Protein AF-A0A0F9RKU0-F1 (afdb_monomer)

Mean predicted aligned error: 3.3 Å

Radius of gyration: 18.25 Å; Cα contacts (8 Å, |Δi|>4): 548; chains: 1; bounding box: 45×36×49 Å

Foldseek 3Di:
DALLVCLLVQHQDPLLVQQCVVQVHDSSVVSVCSPLLQKDWFDWPQARIYIFHPVGDDAAEAEDEAAQVGHDLVVLLVVLVVCVVVHHQEYEYLYQHDPSLVSLLSSVVSHRHAYEYALLSVQCNVQVDLQRRDLVSSLVSLLSSVVSIGREYEAAQQAWLVLLVVCPPVDPVRFPDPRLVSQNSSCVSVVHIRSCNVCVVVSLVSCVVNLHEYEYDQRPEDAEQPDDCDPSLLSSLLSLLVSCVVSSVSSHRYEYCSYEHYHDPVCVVVRVVSNCVRNVNRRHDYD

Solvent-accessible surface area (backbone atoms only — not comparable to full-atom values): 15220 Å² total; per-residue (Å²): 135,26,74,38,44,35,22,66,74,71,46,86,48,73,58,51,50,53,31,18,62,77,63,76,43,62,47,69,61,50,36,55,33,29,49,64,44,26,27,36,69,39,41,41,89,97,35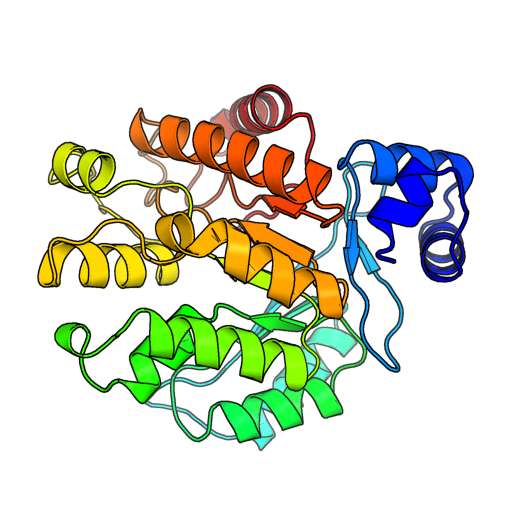,65,52,44,64,46,25,85,92,48,71,90,79,46,72,42,82,50,62,29,33,81,88,51,53,59,56,69,58,46,43,50,49,45,48,49,42,54,73,76,62,38,53,31,35,34,52,61,35,39,29,68,64,50,66,63,42,49,50,48,40,59,74,64,44,65,52,46,37,31,36,44,50,65,44,49,37,52,55,75,41,78,40,65,90,64,57,46,64,66,54,45,51,53,43,44,54,50,46,55,72,73,55,48,12,28,44,41,44,62,40,37,56,46,52,67,56,54,64,71,47,62,90,73,49,96,66,56,59,65,30,69,65,28,39,52,52,51,47,42,21,61,77,68,73,39,64,35,61,54,49,77,43,37,68,61,52,50,54,62,32,48,78,72,46,30,29,42,29,38,44,41,31,55,36,34,61,36,62,84,50,67,91,43,74,62,31,50,48,25,33,50,41,42,31,52,54,45,50,53,38,43,75,74,33,34,41,48,38,34,24,64,54,47,53,31,68,44,78,88,49,47,68,59,52,53,49,50,49,38,68,62,40,61,48,37,23,75,49,73,93

Sequence (287 aa):
MTIYEEALKGNITNEMIKVANEENRDVNKLLKDISKGHTVIMKRFNSKPLGIGSSLRTKINVNLGTSSSIFNIDNEIKKTRIAQKYGADTISDLSMGGDIDAIRKQIIKNSTIPIITVPIYQAVDEANSLVNISEDLILNIIEKQIRDGISSIVIHAAFTLENLKKMKNKRIMGIISKGGSFTASIMSENSIENPFLKNFDYILEMVKERDIVLNFGNAMRSGCIHDKIDEFQLAEILLNSKLAQKANEEGIQVILESLGGHVNANDLIDWIKIHKTLTNNRPLFVS

Nearest PDB structures (foldseek):
  4s26-assembly1_A  TM=9.561E-01  e=1.189E-24  Arabidopsis thaliana
  4n7q-assembly1_A  TM=9.431E-01  e=1.262E-23  Arabidopsis thaliana
  4s2a-assembly1_A  TM=9.308E-01  e=1.131E-22  Caulobacter vibrioides CB15
  3epm-assembly1_B  TM=9.348E-01  e=2.351E-22  Caulobacter vibrioides
  3epm-assembly1_A  TM=9.353E-01  e=2.783E-22  Caulobacter vibrioides

Organism: NCBI:txid412755

InterPro domains:
  IPR002817 Phosphomethylpyrimidine synthase ThiC/5-hydroxybenzimidazole synthase BzaA/B [PF01964] (2-286)
  IPR002817 Phosphomethylpyrimidine synthase ThiC/5-hydroxybenzimidazole synthase BzaA/B [PTHR30557] (2-286)
  IPR038521 ThiC/Bza, core domain [G3DSA:3.20.20.540] (40-287)

pLDDT: mean 95.04, std 4.79, range [73.75, 98.75]

Structure (mmCIF, N/CA/C/O backbone):
data_AF-A0A0F9RKU0-F1
#
_entry.id   AF-A0A0F9RKU0-F1
#
loop_
_atom_site.group_PDB
_atom_site.id
_atom_site.type_symbol
_atom_site.label_atom_id
_atom_site.label_alt_id
_atom_site.label_comp_id
_atom_site.label_asym_id
_atom_site.label_entity_id
_atom_site.label_seq_id
_atom_site.pdbx_PDB_ins_code
_atom_site.Cartn_x
_atom_site.Cartn_y
_atom_site.Cartn_z
_atom_site.occupancy
_atom_site.B_iso_or_equiv
_atom_site.auth_seq_id
_atom_site.auth_comp_id
_atom_site.auth_asym_id
_atom_site.auth_atom_id
_atom_site.pdbx_PDB_model_num
ATOM 1 N N . MET A 1 1 ? -10.676 16.220 7.555 1.00 85.50 1 MET A N 1
ATOM 2 C CA . MET A 1 1 ? -9.629 15.661 8.427 1.00 85.50 1 MET A CA 1
ATOM 3 C C . MET A 1 1 ? -9.651 14.161 8.301 1.00 85.50 1 MET A C 1
ATOM 5 O O . MET A 1 1 ? -10.733 13.587 8.181 1.00 85.50 1 MET A O 1
ATOM 9 N N . THR A 1 2 ? -8.472 13.561 8.239 1.00 97.44 2 THR A N 1
ATOM 10 C CA . THR A 1 2 ? -8.297 12.107 8.145 1.00 97.44 2 THR A CA 1
ATOM 11 C C . THR A 1 2 ? -8.452 11.452 9.519 1.00 97.44 2 THR A C 1
ATOM 13 O O . THR A 1 2 ? -8.349 12.115 10.553 1.00 97.44 2 THR A O 1
ATOM 16 N N . ILE A 1 3 ? -8.656 10.132 9.557 1.00 98.12 3 ILE A N 1
ATOM 17 C CA . ILE A 1 3 ? -8.670 9.371 10.820 1.00 98.12 3 ILE A CA 1
ATOM 18 C C . ILE A 1 3 ? -7.347 9.533 11.586 1.00 98.12 3 ILE A C 1
ATOM 20 O O . ILE A 1 3 ? -7.350 9.586 12.816 1.00 98.12 3 ILE A O 1
ATOM 24 N N . TYR A 1 4 ? -6.223 9.631 10.874 1.00 98.38 4 TYR A N 1
ATOM 25 C CA . TYR A 1 4 ? -4.911 9.811 11.490 1.00 98.38 4 TYR A CA 1
ATOM 26 C C . TYR A 1 4 ? -4.763 11.192 12.144 1.00 98.38 4 TYR A C 1
ATOM 28 O O . TYR A 1 4 ? -4.304 11.280 13.280 1.00 98.38 4 TYR A O 1
ATOM 36 N N . GLU A 1 5 ? -5.206 12.265 11.477 1.00 98.44 5 GLU A N 1
ATOM 37 C CA . GLU A 1 5 ? -5.200 13.622 12.046 1.00 98.44 5 GLU A CA 1
ATOM 38 C C . GLU A 1 5 ? -6.062 13.713 13.311 1.00 98.44 5 GLU A C 1
ATOM 40 O O . GLU A 1 5 ? -5.655 14.332 14.295 1.00 98.44 5 GLU A O 1
ATOM 45 N N . GLU A 1 6 ? -7.230 13.065 13.316 1.00 98.62 6 GLU A N 1
ATOM 46 C CA . GLU A 1 6 ? -8.079 12.975 14.510 1.00 98.62 6 GLU A CA 1
ATOM 47 C C . GLU A 1 6 ? -7.374 12.210 15.643 1.00 98.62 6 GLU A C 1
ATOM 49 O O . GLU A 1 6 ? -7.372 12.663 16.790 1.00 98.62 6 GLU A O 1
ATOM 54 N N . ALA A 1 7 ? -6.685 11.107 15.328 1.00 98.38 7 ALA A N 1
ATOM 55 C CA . ALA A 1 7 ? -5.919 10.343 16.313 1.00 98.38 7 ALA A CA 1
ATOM 56 C C . ALA A 1 7 ? -4.778 11.164 16.937 1.00 98.38 7 ALA A C 1
ATOM 58 O O . ALA A 1 7 ? -4.580 11.108 18.153 1.00 98.38 7 ALA A O 1
ATOM 59 N N . LEU A 1 8 ? -4.050 11.952 16.135 1.00 98.00 8 LEU A N 1
ATOM 60 C CA . LEU A 1 8 ? -2.998 12.854 16.624 1.00 98.00 8 LEU A CA 1
ATOM 61 C C . LEU A 1 8 ? -3.541 13.901 17.605 1.00 98.00 8 LEU A C 1
ATOM 63 O O . LEU A 1 8 ? -2.857 14.272 18.557 1.00 98.00 8 LEU A O 1
ATOM 67 N N . LYS A 1 9 ? -4.780 14.352 17.397 1.00 98.25 9 LYS A N 1
ATOM 68 C CA . LYS A 1 9 ? -5.466 15.311 18.274 1.00 98.25 9 LYS A CA 1
ATOM 69 C C . LYS A 1 9 ? -6.072 14.681 19.526 1.00 98.25 9 LYS A C 1
ATOM 71 O O . LYS A 1 9 ? -6.551 15.408 20.390 1.00 98.25 9 LYS A O 1
ATOM 76 N N . GLY A 1 10 ? -6.066 13.353 19.634 1.00 98.12 10 GLY A N 1
ATOM 77 C CA . GLY A 1 10 ? -6.734 12.643 20.725 1.00 98.12 10 GLY A CA 1
ATOM 78 C C . GLY A 1 10 ? -8.249 12.507 20.545 1.00 98.12 10 GLY A C 1
ATOM 79 O O . GLY A 1 10 ? -8.939 12.150 21.498 1.00 98.12 10 GLY A O 1
ATOM 80 N N . ASN A 1 11 ? -8.767 12.754 19.340 1.00 98.50 11 ASN A N 1
ATOM 81 C CA . ASN A 1 11 ? -10.188 12.656 19.039 1.00 98.50 11 ASN A CA 1
ATOM 82 C C . ASN A 1 11 ? -10.560 11.228 18.624 1.00 98.50 11 ASN A C 1
ATOM 84 O O . ASN A 1 11 ? -9.947 10.629 17.739 1.00 98.50 11 ASN A O 1
ATOM 88 N N . ILE A 1 12 ? -11.609 10.687 19.242 1.00 98.56 12 ILE A N 1
ATOM 89 C CA . ILE A 1 12 ? -12.152 9.370 18.899 1.00 98.56 12 ILE A CA 1
ATOM 90 C C . ILE A 1 12 ? -13.166 9.530 17.766 1.00 98.56 12 ILE A C 1
ATOM 92 O O . ILE A 1 12 ? -14.190 10.191 17.930 1.00 98.56 12 ILE A O 1
ATOM 96 N N . THR A 1 13 ? -12.909 8.883 16.628 1.00 98.31 13 THR A N 1
ATOM 97 C CA . THR A 1 13 ? -13.840 8.870 15.492 1.00 98.31 13 THR A CA 1
ATOM 98 C C . THR A 1 13 ? -14.825 7.702 15.568 1.00 98.31 13 THR A C 1
ATOM 100 O O . THR A 1 13 ? -14.590 6.689 16.235 1.00 98.31 13 THR A O 1
ATOM 103 N N . ASN A 1 14 ? -15.932 7.800 14.827 1.00 97.38 14 ASN A N 1
ATOM 104 C CA . ASN A 1 14 ? -16.898 6.704 14.703 1.00 97.38 14 ASN A CA 1
ATOM 105 C C . ASN A 1 14 ? -16.265 5.442 14.098 1.00 97.38 14 ASN A C 1
ATOM 107 O O . ASN A 1 14 ? -16.646 4.324 14.449 1.00 97.38 14 ASN A O 1
ATOM 111 N N . GLU A 1 15 ? -15.305 5.601 13.188 1.00 98.06 15 GLU A N 1
ATOM 112 C CA . GLU A 1 15 ? -14.557 4.498 12.599 1.00 98.06 15 GLU A CA 1
ATOM 113 C C . GLU A 1 15 ? -13.704 3.772 13.643 1.00 98.06 15 GLU A C 1
ATOM 115 O O . GLU A 1 15 ? -13.738 2.543 13.687 1.00 98.06 15 GLU A O 1
ATOM 120 N N . MET A 1 16 ? -13.027 4.508 14.534 1.00 98.50 16 MET A N 1
ATOM 121 C CA . MET A 1 16 ? -12.285 3.913 15.651 1.00 98.50 16 MET A CA 1
ATOM 122 C C . MET A 1 16 ? -13.206 3.128 16.585 1.00 98.50 16 MET A C 1
ATOM 124 O O . MET A 1 16 ? -12.868 2.012 16.958 1.00 98.50 16 MET A O 1
ATOM 128 N N . ILE A 1 17 ? -14.385 3.663 16.923 1.00 98.44 17 ILE A N 1
ATOM 129 C CA . ILE A 1 17 ? -15.364 2.967 17.777 1.00 98.44 17 ILE A CA 1
ATOM 130 C C . ILE A 1 17 ? -15.825 1.659 17.124 1.00 98.44 17 ILE A C 1
ATOM 132 O O . ILE A 1 17 ? -15.863 0.618 17.778 1.00 98.44 17 ILE A O 1
ATOM 136 N N . LYS A 1 18 ? -16.158 1.691 15.827 1.00 98.06 18 LYS A N 1
ATOM 137 C CA . LYS A 1 18 ? -16.598 0.497 15.088 1.00 98.06 18 LYS A CA 1
ATOM 138 C C . LYS A 1 18 ? -15.517 -0.583 15.062 1.00 98.06 18 LYS A C 1
ATOM 140 O O . LYS A 1 18 ? -15.821 -1.728 15.380 1.00 98.06 18 LYS A O 1
ATOM 145 N N . VAL A 1 19 ? -14.276 -0.211 14.741 1.00 98.44 19 VAL A N 1
ATOM 146 C CA . VAL A 1 19 ? -13.135 -1.141 14.720 1.00 98.44 19 VAL A CA 1
ATOM 147 C C . VAL A 1 19 ? -12.834 -1.675 16.121 1.00 98.44 19 VAL A C 1
ATOM 149 O O . VAL A 1 19 ? -12.645 -2.874 16.286 1.00 98.44 19 VAL A O 1
ATOM 152 N N . ALA A 1 20 ? -12.835 -0.814 17.140 1.00 98.38 20 ALA A N 1
ATOM 153 C CA . ALA A 1 20 ? -12.617 -1.203 18.530 1.00 98.38 20 ALA A CA 1
ATOM 154 C C . ALA A 1 20 ? -13.649 -2.238 19.005 1.00 98.38 20 ALA A C 1
ATOM 156 O O . ALA A 1 20 ? -13.278 -3.248 19.600 1.00 98.38 20 ALA A O 1
ATOM 157 N N . ASN A 1 21 ? -14.928 -2.029 18.684 1.00 98.12 21 ASN A N 1
ATOM 158 C CA . ASN A 1 21 ? -15.996 -2.966 19.025 1.00 98.12 21 ASN A CA 1
ATOM 159 C C . ASN A 1 21 ? -15.861 -4.301 18.277 1.00 98.12 21 ASN A C 1
ATOM 161 O O . ASN A 1 21 ? -16.031 -5.353 18.886 1.00 98.12 21 ASN A O 1
ATOM 165 N N . GLU A 1 22 ? -15.550 -4.272 16.976 1.00 97.00 22 GLU A N 1
ATOM 166 C CA . GLU A 1 22 ? -15.374 -5.490 16.169 1.00 97.00 22 GLU A CA 1
ATOM 167 C C . GLU A 1 22 ? -14.179 -6.333 16.637 1.00 97.00 22 GLU A C 1
ATOM 169 O O . GLU A 1 22 ? -14.258 -7.558 16.688 1.00 97.00 22 GLU A O 1
ATOM 174 N N . GLU A 1 23 ? -13.087 -5.677 17.026 1.00 97.94 23 GLU A N 1
ATOM 175 C CA . GLU A 1 23 ? -11.841 -6.318 17.459 1.00 97.94 23 GLU A CA 1
ATOM 176 C C . GLU A 1 23 ? -11.786 -6.567 18.977 1.00 97.94 23 GLU A C 1
ATOM 178 O O . GLU A 1 23 ? -10.759 -7.011 19.491 1.00 97.94 23 GLU A O 1
ATOM 183 N N . ASN A 1 24 ? -12.869 -6.265 19.709 1.00 97.19 24 ASN A N 1
ATOM 184 C CA . ASN A 1 24 ? -12.941 -6.324 21.174 1.00 97.19 24 ASN A CA 1
ATOM 185 C C . ASN A 1 24 ? -11.736 -5.635 21.856 1.00 97.19 24 ASN A C 1
ATOM 187 O O . ASN A 1 24 ? -11.049 -6.195 22.718 1.00 97.19 24 ASN A O 1
ATOM 191 N N . ARG A 1 25 ? -11.443 -4.407 21.418 1.00 96.94 25 ARG A N 1
ATOM 192 C CA . ARG A 1 25 ? -10.275 -3.617 21.813 1.00 96.94 25 ARG A CA 1
ATOM 193 C C . ARG A 1 25 ? -10.703 -2.312 22.474 1.00 96.94 25 ARG A C 1
ATOM 195 O O . ARG A 1 25 ? -11.664 -1.677 22.068 1.00 96.94 25 ARG A O 1
ATOM 202 N N . ASP A 1 26 ? -9.939 -1.868 23.468 1.00 98.25 26 ASP A N 1
ATOM 203 C CA . ASP A 1 26 ? -10.111 -0.532 24.043 1.00 98.25 26 ASP A CA 1
ATOM 204 C C . ASP A 1 26 ? -9.842 0.555 22.984 1.00 98.25 26 ASP A C 1
ATOM 206 O O . ASP A 1 26 ? -8.767 0.593 22.375 1.00 98.25 26 ASP A O 1
ATOM 210 N N . VAL A 1 27 ? -10.812 1.450 22.782 1.00 98.56 27 VAL A N 1
ATOM 211 C CA . VAL A 1 27 ? -10.748 2.493 21.747 1.00 98.56 27 VAL A CA 1
ATOM 212 C C . VAL A 1 27 ? -9.622 3.506 21.987 1.00 98.56 27 VAL A C 1
ATOM 214 O O . VAL A 1 27 ? -9.028 3.986 21.027 1.00 98.56 27 VAL A O 1
ATOM 217 N N . ASN A 1 28 ? -9.245 3.781 23.240 1.00 98.44 28 ASN A N 1
ATOM 218 C CA . ASN A 1 28 ? -8.124 4.673 23.552 1.00 98.44 28 ASN A CA 1
ATOM 219 C C . ASN A 1 28 ? -6.778 4.014 23.231 1.00 98.44 28 ASN A C 1
ATOM 221 O O . ASN A 1 28 ? -5.840 4.688 22.805 1.00 98.44 28 ASN A O 1
ATOM 225 N N . LYS A 1 29 ? -6.660 2.692 23.426 1.00 98.38 29 LYS A N 1
ATOM 226 C CA . LYS A 1 29 ? -5.489 1.930 22.966 1.00 98.38 29 LYS A CA 1
ATOM 227 C C . LYS A 1 29 ? -5.408 1.937 21.442 1.00 98.38 29 LYS A C 1
ATOM 229 O O . LYS A 1 29 ? -4.330 2.186 20.918 1.00 98.38 29 LYS A O 1
ATOM 234 N N . LEU A 1 30 ? -6.532 1.726 20.752 1.00 98.56 30 LEU A N 1
ATOM 235 C CA . LEU A 1 30 ? -6.592 1.799 19.290 1.00 98.56 30 LEU A CA 1
ATOM 236 C C . LEU A 1 30 ? -6.194 3.191 18.776 1.00 98.56 30 LEU A C 1
ATOM 238 O O . LEU A 1 30 ? -5.350 3.289 17.893 1.00 98.56 30 LEU A O 1
ATOM 242 N N . LEU A 1 31 ? -6.724 4.261 19.374 1.00 98.62 31 LEU A N 1
ATOM 243 C CA . LEU A 1 31 ? -6.356 5.639 19.044 1.00 98.62 31 LEU A CA 1
ATOM 244 C C . LEU A 1 31 ? -4.845 5.870 19.174 1.00 98.62 31 LEU A C 1
ATOM 246 O O . LEU A 1 31 ? -4.235 6.451 18.280 1.00 98.62 31 LEU A O 1
ATOM 250 N N . LYS A 1 32 ? -4.228 5.383 20.259 1.00 98.44 32 LYS A N 1
ATOM 251 C CA . LYS A 1 32 ? -2.773 5.480 20.475 1.00 98.44 32 LYS A CA 1
ATOM 252 C C . LYS A 1 32 ? -1.964 4.679 19.457 1.00 98.44 32 LYS A C 1
ATOM 254 O O . LYS A 1 32 ? -0.858 5.088 19.118 1.00 98.44 32 LYS A O 1
ATOM 259 N N . ASP A 1 33 ? -2.469 3.532 19.013 1.00 98.44 33 ASP A N 1
ATOM 260 C CA . ASP A 1 33 ? -1.808 2.730 17.980 1.00 98.44 33 ASP A CA 1
ATOM 261 C C . ASP A 1 33 ? -1.896 3.435 16.614 1.00 98.44 33 ASP A C 1
ATOM 263 O O . ASP A 1 33 ? -0.909 3.470 15.877 1.00 98.44 33 ASP A O 1
ATOM 267 N N . ILE A 1 34 ? -3.036 4.067 16.307 1.00 98.62 34 ILE A N 1
ATOM 268 C CA . ILE A 1 34 ? -3.231 4.861 15.085 1.00 98.62 34 ILE A CA 1
ATOM 269 C C . ILE A 1 34 ? -2.347 6.108 15.092 1.00 98.62 34 ILE A C 1
ATOM 271 O O . ILE A 1 34 ? -1.646 6.340 14.115 1.00 98.62 34 ILE A O 1
ATOM 275 N N . SER A 1 35 ? -2.302 6.873 16.188 1.00 98.19 35 SER A N 1
ATOM 276 C CA . SER A 1 35 ? -1.503 8.109 16.265 1.00 98.19 35 SER A CA 1
ATOM 277 C C . SER A 1 35 ? 0.009 7.879 16.176 1.00 98.19 35 SER A C 1
ATOM 279 O O . SER A 1 35 ? 0.761 8.806 15.887 1.00 98.19 35 SER A O 1
ATOM 281 N N . LYS A 1 36 ? 0.463 6.640 16.401 1.00 98.06 36 LYS A N 1
ATOM 282 C CA . LYS A 1 36 ? 1.854 6.206 16.196 1.00 98.06 36 LYS A CA 1
ATOM 283 C C . LYS A 1 36 ? 2.118 5.630 14.802 1.00 98.06 36 LYS A C 1
ATOM 285 O O . LYS A 1 36 ? 3.252 5.262 14.507 1.00 98.06 36 LYS A O 1
ATOM 290 N N . GLY A 1 37 ? 1.086 5.479 13.971 1.00 97.88 37 GLY A N 1
ATOM 291 C CA . GLY A 1 37 ? 1.172 4.812 12.670 1.00 97.88 37 GLY A CA 1
ATOM 292 C C . GLY A 1 37 ? 1.323 3.288 12.755 1.00 97.88 37 GLY A C 1
ATOM 293 O O . GLY A 1 37 ? 1.690 2.655 11.771 1.00 97.88 37 GLY A O 1
ATOM 294 N N . HIS A 1 38 ? 1.053 2.675 13.912 1.00 98.44 38 HIS A N 1
ATOM 295 C CA . HIS A 1 38 ? 1.146 1.219 14.110 1.00 98.44 38 HIS A CA 1
ATOM 296 C C . HIS A 1 38 ? -0.138 0.479 13.707 1.00 98.44 38 HIS A C 1
ATOM 298 O O . HIS A 1 38 ? -0.179 -0.753 13.671 1.00 98.44 38 HIS A O 1
ATOM 304 N N . THR A 1 39 ? -1.222 1.216 13.479 1.00 98.62 39 THR A N 1
ATOM 305 C CA . THR A 1 39 ? -2.512 0.699 13.027 1.00 98.62 39 THR A CA 1
ATOM 306 C C . THR A 1 39 ? -3.130 1.696 12.065 1.00 98.62 39 THR A C 1
ATOM 308 O O . THR A 1 39 ? -3.036 2.902 12.273 1.00 98.62 39 THR A O 1
ATOM 311 N N . VAL A 1 40 ? -3.773 1.187 11.023 1.00 98.75 40 VAL A N 1
ATOM 312 C CA . VAL A 1 40 ? -4.567 1.985 10.091 1.00 98.75 40 VAL A CA 1
ATOM 313 C C . VAL A 1 40 ? -6.014 1.526 10.120 1.00 98.75 40 VAL A C 1
ATOM 315 O O . VAL A 1 40 ? -6.310 0.385 10.482 1.00 98.75 40 VAL A O 1
ATOM 318 N N . ILE A 1 41 ? -6.9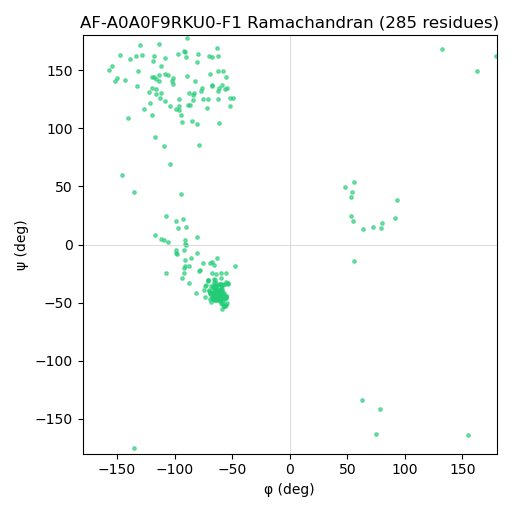15 2.403 9.703 1.00 98.56 41 ILE A N 1
ATOM 319 C CA . ILE A 1 41 ? -8.306 2.087 9.431 1.00 98.56 41 ILE A CA 1
ATOM 320 C C . ILE A 1 41 ? -8.588 2.405 7.966 1.00 98.56 41 ILE A C 1
ATOM 322 O O . ILE A 1 41 ? -8.634 3.569 7.568 1.00 98.56 41 ILE A O 1
ATOM 326 N N . MET A 1 42 ? -8.821 1.358 7.176 1.00 98.00 42 MET A N 1
ATOM 327 C CA . MET A 1 42 ? -9.378 1.505 5.837 1.00 98.00 42 MET A CA 1
ATOM 328 C C . MET A 1 42 ? -10.873 1.783 5.941 1.00 98.00 42 MET A C 1
ATOM 330 O O . MET A 1 42 ? -11.595 1.089 6.664 1.00 98.00 42 MET A O 1
ATOM 334 N N . LYS A 1 43 ? -11.359 2.761 5.178 1.00 93.88 43 LYS A N 1
ATOM 335 C CA . LYS A 1 43 ? -12.791 3.037 5.062 1.00 93.88 43 LYS A CA 1
ATOM 336 C C . LYS A 1 43 ? -13.217 3.218 3.615 1.00 93.88 43 LYS A C 1
ATOM 338 O O . LYS A 1 43 ? -12.410 3.430 2.715 1.00 93.88 43 LYS A O 1
ATOM 343 N N . ARG A 1 44 ? -14.525 3.109 3.410 1.00 90.12 44 ARG A N 1
ATOM 344 C CA . ARG A 1 44 ? -15.208 3.411 2.155 1.00 90.12 44 ARG A CA 1
ATOM 345 C C . ARG A 1 44 ? -16.648 3.788 2.460 1.00 90.12 44 ARG A C 1
ATOM 347 O O . ARG A 1 44 ? -17.211 3.345 3.463 1.00 90.12 44 ARG A O 1
ATOM 354 N N . PHE A 1 45 ? -17.248 4.586 1.586 1.00 82.88 45 PHE A N 1
ATOM 355 C CA . PHE A 1 45 ? -18.670 4.894 1.666 1.00 82.88 45 PHE A CA 1
ATOM 356 C C . PHE A 1 45 ? -19.510 3.605 1.688 1.00 82.88 45 PHE A C 1
ATOM 358 O O . PHE A 1 45 ? -19.253 2.682 0.917 1.00 82.88 45 PHE A O 1
ATOM 365 N N . ASN A 1 46 ? -20.495 3.535 2.590 1.00 76.69 46 ASN A N 1
ATOM 366 C CA . ASN A 1 46 ? -21.371 2.373 2.800 1.00 76.6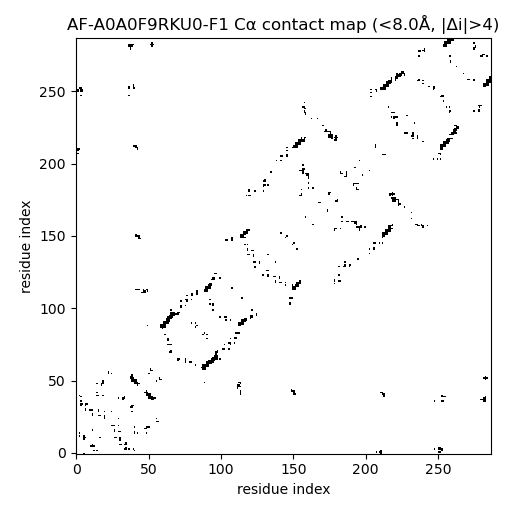9 46 ASN A CA 1
ATOM 367 C C . ASN A 1 46 ? -20.660 1.030 3.090 1.00 76.69 46 ASN A C 1
ATOM 369 O O . ASN A 1 46 ? -21.273 -0.028 2.960 1.00 76.69 46 ASN A O 1
ATOM 373 N N . SER A 1 47 ? -19.397 1.055 3.526 1.00 85.81 47 SER A N 1
ATOM 374 C CA . SER A 1 47 ? -18.647 -0.125 3.971 1.00 85.81 47 SER A CA 1
ATOM 375 C C . SER A 1 47 ? -18.376 -0.055 5.470 1.00 85.81 47 SER A C 1
ATOM 377 O O . SER A 1 47 ? -18.268 1.031 6.049 1.00 85.81 47 SER A O 1
ATOM 379 N N . LYS A 1 48 ? -18.215 -1.214 6.115 1.00 90.62 48 LYS A N 1
ATOM 380 C CA . LYS A 1 48 ? -17.653 -1.245 7.470 1.00 90.62 48 LYS A CA 1
ATOM 381 C C . LYS A 1 48 ? -16.175 -0.824 7.410 1.00 90.62 48 LYS A C 1
ATOM 383 O O . LYS A 1 48 ? -15.490 -1.235 6.469 1.00 90.62 48 LYS A O 1
ATOM 388 N N . PRO A 1 49 ? -15.696 0.014 8.348 1.00 96.69 49 PRO A N 1
ATOM 389 C CA . PRO A 1 49 ? -14.277 0.326 8.454 1.00 96.69 49 PRO A CA 1
ATOM 390 C C . PRO A 1 49 ? -13.507 -0.910 8.930 1.00 96.69 49 PRO A C 1
ATOM 392 O O . PRO A 1 49 ? -14.026 -1.681 9.733 1.00 96.69 49 PRO A O 1
ATOM 395 N N . LEU A 1 50 ? -12.273 -1.072 8.462 1.00 98.31 50 LEU A N 1
ATOM 396 C CA . LEU A 1 50 ? -11.417 -2.209 8.793 1.00 98.31 50 LEU A CA 1
ATOM 397 C C . LEU A 1 50 ? -10.120 -1.724 9.438 1.00 98.31 50 LEU A C 1
ATOM 399 O O . LEU A 1 50 ? -9.361 -0.986 8.813 1.00 98.31 50 LEU A O 1
ATOM 403 N N . GLY A 1 51 ? -9.846 -2.184 10.659 1.00 98.50 51 GLY A N 1
ATOM 404 C CA . GLY A 1 51 ? -8.572 -1.952 11.336 1.00 98.50 51 GLY A CA 1
ATOM 405 C C . GLY A 1 51 ? -7.495 -2.955 10.922 1.00 98.50 51 GLY A C 1
ATOM 406 O O . GLY A 1 51 ? -7.711 -4.169 10.984 1.00 98.50 51 GLY A O 1
ATOM 407 N N . ILE A 1 52 ? -6.310 -2.462 10.565 1.00 98.69 52 ILE A N 1
ATOM 408 C CA . ILE A 1 52 ? -5.141 -3.275 10.206 1.00 98.69 52 ILE A CA 1
ATOM 409 C C . ILE A 1 52 ? -3.954 -2.826 11.060 1.00 98.69 52 ILE A C 1
ATOM 411 O O . ILE A 1 52 ? -3.498 -1.690 10.956 1.00 98.69 52 ILE A O 1
ATOM 415 N N . GLY A 1 53 ? -3.449 -3.721 11.908 1.00 97.75 53 GLY A N 1
ATOM 416 C CA . GLY A 1 53 ? -2.343 -3.443 12.821 1.00 97.75 53 GLY A CA 1
ATOM 417 C C . GLY A 1 53 ? -2.000 -4.650 13.689 1.00 97.75 53 GLY A C 1
ATOM 418 O O . GLY A 1 53 ? -2.797 -5.575 13.824 1.00 97.75 53 GLY A O 1
ATOM 419 N N . SER A 1 54 ? -0.805 -4.648 14.283 1.00 93.94 54 SER A N 1
ATOM 420 C CA . SER A 1 54 ? -0.284 -5.802 15.041 1.00 93.94 54 SER A CA 1
ATOM 421 C C . SER A 1 54 ? -1.012 -6.087 16.363 1.00 93.94 54 SER A C 1
ATOM 423 O O . SER A 1 54 ? -0.852 -7.169 16.923 1.00 93.94 54 SER A O 1
ATOM 425 N N . SER A 1 55 ? -1.801 -5.132 16.866 1.00 94.38 55 SER A N 1
ATOM 426 C CA . SER A 1 55 ? -2.620 -5.273 18.076 1.00 94.38 55 SER A CA 1
ATOM 427 C C . SER A 1 55 ? -4.040 -5.793 17.809 1.00 94.38 55 SER A C 1
ATOM 429 O O . SER A 1 55 ? -4.806 -5.952 18.761 1.00 94.38 55 SER A O 1
ATOM 431 N N . LEU A 1 56 ? -4.378 -6.052 16.541 1.00 98.31 56 LEU A N 1
ATOM 432 C CA . LEU A 1 56 ? -5.671 -6.542 16.057 1.00 98.31 56 LEU A CA 1
ATOM 433 C C . LEU A 1 56 ? -5.518 -7.961 15.483 1.00 98.31 56 LEU A C 1
ATOM 435 O O . LEU A 1 56 ? -4.396 -8.448 15.317 1.00 98.31 56 LEU A O 1
ATOM 439 N N . ARG A 1 57 ? -6.623 -8.634 15.129 1.00 97.88 57 ARG A N 1
ATOM 440 C CA . ARG A 1 57 ? -6.527 -9.930 14.431 1.00 97.88 57 ARG A CA 1
ATOM 441 C C . ARG A 1 57 ? -5.829 -9.773 13.075 1.00 97.88 57 ARG A C 1
ATOM 443 O O . ARG A 1 57 ? -5.986 -8.747 12.407 1.00 97.88 57 ARG A O 1
ATOM 450 N N . THR A 1 58 ? -5.127 -10.811 12.628 1.00 98.00 58 THR A N 1
ATOM 451 C CA . THR A 1 58 ? -4.553 -10.864 11.276 1.00 98.00 58 THR A CA 1
ATOM 452 C C . THR A 1 58 ? -5.652 -10.739 10.224 1.00 98.00 58 THR A C 1
ATOM 454 O O . THR A 1 58 ? -6.718 -11.342 10.366 1.00 98.00 58 THR A O 1
ATOM 457 N N . LYS A 1 59 ? -5.387 -9.939 9.186 1.00 98.12 59 LYS A N 1
ATOM 458 C CA . LYS A 1 59 ? -6.307 -9.697 8.074 1.00 98.12 59 LYS A CA 1
ATOM 459 C C . LYS A 1 59 ? -5.846 -10.431 6.819 1.00 98.12 59 LYS A C 1
ATOM 461 O O . LYS A 1 59 ? -4.642 -10.565 6.603 1.00 98.12 59 LYS A O 1
ATOM 466 N N . ILE A 1 60 ? -6.793 -10.902 6.014 1.00 97.75 60 ILE A N 1
ATOM 467 C CA . ILE A 1 60 ? -6.535 -11.657 4.784 1.00 97.75 60 ILE A CA 1
ATOM 468 C C . ILE A 1 60 ? -7.050 -10.873 3.579 1.00 97.75 60 ILE A C 1
ATOM 470 O O . ILE A 1 60 ? -8.207 -10.460 3.535 1.00 97.75 60 ILE A O 1
ATOM 474 N N . ASN A 1 61 ? -6.197 -10.722 2.571 1.00 98.06 61 ASN A N 1
ATOM 475 C CA . ASN A 1 61 ? -6.552 -10.110 1.298 1.00 98.06 61 ASN A CA 1
ATOM 476 C C . ASN A 1 61 ? -6.787 -11.173 0.216 1.00 98.06 61 ASN A C 1
ATOM 478 O O . ASN A 1 61 ? -6.050 -12.157 0.145 1.00 98.06 61 ASN A O 1
ATOM 482 N N . VAL A 1 62 ? -7.755 -10.941 -0.672 1.00 98.19 62 VAL A N 1
ATOM 483 C CA . VAL A 1 62 ? -7.934 -11.736 -1.897 1.00 98.19 62 VAL A CA 1
ATOM 484 C C . VAL A 1 62 ? -7.630 -10.884 -3.122 1.00 98.19 62 VAL A C 1
ATOM 486 O O . VAL A 1 62 ? -8.236 -9.838 -3.332 1.00 98.19 62 VAL A O 1
ATOM 489 N N . ASN A 1 63 ? -6.728 -11.374 -3.970 1.00 97.44 63 ASN A N 1
ATOM 490 C CA . ASN A 1 63 ? -6.470 -10.785 -5.279 1.00 97.44 63 ASN A CA 1
ATOM 491 C C . ASN A 1 63 ? -7.483 -11.325 -6.297 1.00 97.44 63 ASN A C 1
ATOM 493 O O . ASN A 1 63 ? -7.639 -12.539 -6.444 1.00 97.44 63 ASN A O 1
ATOM 497 N N . LEU A 1 64 ? -8.137 -10.426 -7.026 1.00 96.19 64 LEU A N 1
ATOM 498 C CA . LEU A 1 64 ? -8.945 -10.738 -8.206 1.00 96.19 64 LEU A CA 1
ATOM 499 C C . LEU A 1 64 ? -8.629 -9.741 -9.323 1.00 96.19 64 LEU A C 1
ATOM 501 O O . LEU A 1 64 ? -7.721 -8.921 -9.190 1.00 96.19 64 LEU A O 1
ATOM 505 N N . GLY A 1 65 ? -9.352 -9.832 -10.431 1.00 93.75 65 GLY A N 1
ATOM 506 C CA . GLY A 1 65 ? -9.172 -8.966 -11.579 1.00 93.75 65 GLY A CA 1
ATOM 507 C C . GLY A 1 65 ? -9.099 -9.741 -12.884 1.00 93.75 65 GLY A C 1
ATOM 508 O O . GLY A 1 65 ? -8.984 -10.974 -12.927 1.00 93.75 65 GLY A O 1
ATOM 509 N N . THR A 1 66 ? -9.179 -8.973 -13.958 1.00 95.00 66 THR A N 1
ATOM 510 C CA . THR A 1 66 ? -9.131 -9.446 -15.337 1.00 95.00 66 THR A CA 1
ATOM 511 C C . THR A 1 66 ? -7.714 -9.459 -15.900 1.00 95.00 66 THR A C 1
ATOM 513 O O . THR A 1 66 ? -6.778 -8.875 -15.350 1.00 95.00 66 THR A O 1
ATOM 516 N N . SER A 1 67 ? -7.554 -10.138 -17.029 1.00 91.94 67 SER A N 1
ATOM 517 C CA . SER A 1 67 ? -6.339 -10.114 -17.838 1.00 91.94 67 SER A CA 1
ATOM 518 C C . SER A 1 67 ? -6.682 -9.847 -19.300 1.00 91.94 67 SER A C 1
ATOM 520 O O . SER A 1 67 ? -7.848 -9.917 -19.692 1.00 91.94 67 SER A O 1
ATOM 522 N N . SER A 1 68 ? -5.659 -9.632 -20.126 1.00 86.31 68 SER A N 1
ATOM 523 C CA . SER A 1 68 ? -5.798 -9.503 -21.581 1.00 86.31 68 SER A CA 1
ATOM 524 C C . SER A 1 68 ? -6.506 -10.693 -22.242 1.00 86.31 68 SER A C 1
ATOM 526 O O . SER A 1 68 ? -7.112 -10.533 -23.298 1.00 86.31 68 SER A O 1
ATOM 528 N N . SER A 1 69 ? -6.480 -11.876 -21.619 1.00 89.94 69 SER A N 1
ATOM 529 C CA . SER A 1 69 ? -7.138 -13.081 -22.139 1.00 89.94 69 SER A CA 1
ATOM 530 C C . SER A 1 69 ? -8.552 -13.304 -21.590 1.00 89.94 69 SER A C 1
ATOM 532 O O . SER A 1 69 ? -9.359 -13.954 -22.251 1.00 89.94 69 SER A O 1
ATOM 534 N N . ILE A 1 70 ? -8.855 -12.846 -20.369 1.00 90.62 70 ILE A N 1
ATOM 535 C CA . ILE A 1 70 ? -10.130 -13.117 -19.682 1.00 90.62 70 ILE A CA 1
ATOM 536 C C . ILE A 1 70 ? -10.590 -11.854 -18.947 1.00 90.62 70 ILE A C 1
ATOM 538 O O . ILE A 1 70 ? -10.034 -11.500 -17.907 1.00 90.62 70 ILE A O 1
ATOM 542 N N . PHE A 1 71 ? -11.651 -11.215 -19.450 1.00 92.00 71 PHE A N 1
ATOM 543 C CA . PHE A 1 71 ? -12.146 -9.927 -18.940 1.00 92.00 71 PHE A CA 1
ATOM 544 C C . PHE A 1 71 ? -13.675 -9.853 -18.766 1.00 92.00 71 PHE A C 1
ATOM 546 O O . PHE A 1 71 ? -14.334 -8.887 -19.138 1.00 92.00 71 PHE A O 1
ATOM 553 N N . ASN A 1 72 ? -14.272 -10.896 -18.182 1.00 95.56 72 ASN A N 1
ATOM 554 C CA . ASN A 1 72 ? -15.718 -10.962 -17.954 1.00 95.56 72 ASN A CA 1
ATOM 555 C C . ASN A 1 72 ? -16.126 -10.341 -16.599 1.00 95.56 72 ASN A C 1
ATOM 557 O O . ASN A 1 72 ? -15.737 -10.834 -15.541 1.00 95.56 72 ASN A O 1
ATOM 561 N N . ILE A 1 73 ? -16.967 -9.304 -16.644 1.00 96.44 73 ILE A N 1
ATOM 562 C CA . ILE A 1 73 ? -17.460 -8.573 -15.464 1.00 96.44 73 ILE A CA 1
ATOM 563 C C . ILE A 1 73 ? -18.250 -9.474 -14.500 1.00 96.44 73 ILE A C 1
ATOM 565 O O . ILE A 1 73 ? -18.054 -9.387 -13.288 1.00 96.44 73 ILE A O 1
ATOM 569 N N . ASP A 1 74 ? -19.118 -10.355 -15.004 1.00 97.25 74 ASP A N 1
ATOM 570 C CA . ASP A 1 74 ? -19.945 -11.224 -14.152 1.00 97.25 74 ASP A CA 1
ATOM 571 C C . ASP A 1 74 ? -19.091 -12.201 -13.333 1.00 97.25 74 ASP A C 1
ATOM 573 O O . ASP A 1 74 ? -19.386 -12.480 -12.166 1.00 97.25 74 ASP A O 1
ATOM 577 N N . ASN A 1 75 ? -17.990 -12.680 -13.917 1.00 97.06 75 ASN A N 1
ATOM 578 C CA . ASN A 1 75 ? -17.004 -13.498 -13.225 1.00 97.06 75 ASN A CA 1
ATOM 579 C C . ASN A 1 75 ? -16.317 -12.714 -12.104 1.00 97.06 75 ASN A C 1
ATOM 581 O O . ASN A 1 75 ? -16.183 -13.257 -11.006 1.00 97.06 75 ASN A O 1
ATOM 585 N N . GLU A 1 76 ? -15.932 -11.455 -12.329 1.00 97.88 76 GLU A N 1
ATOM 586 C CA . GLU A 1 76 ? -15.339 -10.624 -11.273 1.00 97.88 76 GLU A CA 1
ATOM 587 C C . GLU A 1 76 ? -16.339 -10.338 -10.149 1.00 97.88 76 GLU A C 1
ATOM 589 O O . GLU A 1 76 ? -16.006 -10.533 -8.982 1.00 97.88 76 GLU A O 1
ATOM 594 N N . ILE A 1 77 ? -17.601 -10.030 -10.473 1.00 98.00 77 ILE A N 1
ATOM 595 C CA . ILE A 1 77 ? -18.671 -9.886 -9.470 1.00 98.00 77 ILE A CA 1
ATOM 596 C C . ILE A 1 77 ? -18.828 -11.177 -8.653 1.00 98.00 77 ILE A C 1
ATOM 598 O O . ILE A 1 77 ? -18.955 -11.142 -7.424 1.00 98.00 77 ILE A O 1
ATOM 602 N N . LYS A 1 78 ? -18.812 -12.341 -9.314 1.00 98.12 78 LYS A N 1
ATOM 603 C CA . LYS A 1 78 ? -18.901 -13.642 -8.642 1.00 98.12 78 LYS A CA 1
ATOM 604 C C . LYS A 1 78 ? -17.700 -13.880 -7.723 1.00 98.12 78 LYS A C 1
ATOM 606 O O . LYS A 1 78 ? -17.906 -14.307 -6.586 1.00 98.12 78 LYS A O 1
ATOM 611 N N . LYS A 1 79 ? -16.475 -13.577 -8.169 1.00 98.31 79 LYS A N 1
ATOM 612 C CA . LYS A 1 79 ? -15.254 -13.668 -7.349 1.00 98.31 79 LYS A CA 1
ATOM 613 C C . LYS A 1 79 ? -15.321 -12.738 -6.138 1.00 98.31 79 LYS A C 1
ATOM 615 O O . LYS A 1 79 ? -15.041 -13.200 -5.037 1.00 98.31 79 LYS A O 1
ATOM 620 N N . THR A 1 80 ? -15.773 -11.491 -6.304 1.00 97.88 80 THR A N 1
ATOM 621 C CA . THR A 1 80 ? -15.985 -10.537 -5.199 1.00 97.88 80 THR A CA 1
ATOM 622 C C . THR A 1 80 ? -16.905 -11.128 -4.132 1.00 97.88 80 THR A C 1
ATOM 624 O O . THR A 1 80 ? -16.543 -11.179 -2.957 1.00 97.88 80 THR A O 1
ATOM 627 N N . ARG A 1 81 ? -18.063 -11.667 -4.542 1.00 97.69 81 ARG A N 1
ATOM 628 C CA . ARG A 1 81 ? -19.034 -12.287 -3.623 1.00 97.69 81 ARG A CA 1
ATOM 629 C C . ARG A 1 81 ? -18.478 -13.530 -2.928 1.00 97.69 81 ARG A C 1
ATOM 631 O O . ARG A 1 81 ? -18.763 -13.751 -1.754 1.00 97.69 81 ARG A O 1
ATOM 638 N N . ILE A 1 82 ? -17.700 -14.346 -3.637 1.00 98.31 82 ILE A N 1
ATOM 639 C CA . ILE A 1 82 ? -17.040 -15.527 -3.068 1.00 98.31 82 ILE A CA 1
ATOM 640 C C . ILE A 1 82 ? -15.996 -15.100 -2.031 1.00 98.31 82 ILE A C 1
ATOM 642 O O . ILE A 1 82 ? -16.026 -15.615 -0.917 1.00 98.31 82 ILE A O 1
ATOM 646 N N . ALA A 1 83 ? -15.132 -14.134 -2.351 1.00 98.00 83 ALA A N 1
ATOM 647 C CA . ALA A 1 83 ? -14.081 -13.661 -1.453 1.00 98.00 83 ALA A CA 1
ATOM 648 C C . ALA A 1 83 ? -14.652 -13.213 -0.098 1.00 98.00 83 ALA A C 1
ATOM 650 O O . ALA A 1 83 ? -14.254 -13.735 0.942 1.00 98.00 83 ALA A O 1
ATOM 651 N N . GLN A 1 84 ? -15.664 -12.337 -0.103 1.00 95.31 84 GLN A N 1
ATOM 652 C CA . GLN A 1 84 ? -16.305 -11.891 1.140 1.00 95.31 84 GLN A CA 1
ATOM 653 C C . GLN A 1 84 ? -17.053 -13.020 1.868 1.00 95.31 84 GLN A C 1
ATOM 655 O O . GLN A 1 84 ? -17.060 -13.062 3.096 1.00 95.31 84 GLN A O 1
ATOM 660 N N . LYS A 1 85 ? -17.681 -13.954 1.134 1.00 97.31 85 LYS A N 1
ATOM 661 C CA . LYS A 1 85 ? -18.431 -15.073 1.728 1.00 97.31 85 LYS A CA 1
ATOM 662 C C . LYS A 1 85 ? -17.514 -15.998 2.527 1.00 97.31 85 LYS A C 1
ATOM 664 O O . LYS A 1 85 ? -17.943 -16.531 3.546 1.00 97.31 85 LYS A O 1
ATOM 669 N N . TYR A 1 86 ? -16.283 -16.194 2.060 1.00 97.62 86 TYR A N 1
ATOM 670 C CA . TYR A 1 86 ? -15.295 -17.066 2.697 1.00 97.62 86 TYR A CA 1
ATOM 671 C C . TYR A 1 86 ? -14.305 -16.313 3.601 1.00 97.62 86 TYR A C 1
ATOM 673 O O . TYR A 1 86 ? -13.310 -16.896 4.019 1.00 97.62 86 TYR A O 1
ATOM 681 N N . GLY A 1 87 ? -14.600 -15.056 3.954 1.00 96.06 87 GLY A N 1
ATOM 682 C CA . GLY A 1 87 ? -13.895 -14.343 5.023 1.00 96.06 87 GLY A CA 1
ATOM 683 C C . GLY A 1 87 ? -12.688 -13.515 4.588 1.00 96.06 87 GLY A C 1
ATOM 684 O O . GLY A 1 87 ? -11.830 -13.243 5.421 1.00 96.06 87 GLY A O 1
ATOM 685 N N . ALA A 1 88 ? -12.601 -13.102 3.319 1.00 97.81 88 ALA A N 1
ATOM 686 C CA . ALA A 1 88 ? -11.646 -12.066 2.931 1.00 97.81 88 ALA A CA 1
ATOM 687 C C . ALA A 1 88 ? -11.952 -10.754 3.673 1.00 97.81 88 ALA A C 1
ATOM 689 O O . ALA A 1 88 ? -13.104 -10.318 3.723 1.00 97.81 88 ALA A O 1
ATOM 690 N N . ASP A 1 89 ? -10.916 -10.116 4.211 1.00 97.94 89 ASP A N 1
ATOM 691 C CA . ASP A 1 89 ? -11.014 -8.818 4.877 1.00 97.94 89 ASP A CA 1
ATOM 692 C C . ASP A 1 89 ? -10.867 -7.665 3.891 1.00 97.94 89 ASP A C 1
ATOM 694 O O . ASP A 1 89 ? -11.488 -6.623 4.069 1.00 97.94 89 ASP A O 1
ATOM 698 N N . THR A 1 90 ? -10.066 -7.851 2.843 1.00 98.00 90 THR A N 1
ATOM 699 C CA . THR A 1 90 ? -9.882 -6.887 1.754 1.00 98.00 90 THR A CA 1
ATOM 700 C C . THR A 1 90 ? -9.843 -7.596 0.405 1.00 98.00 90 THR A C 1
ATOM 702 O O . THR A 1 90 ? -9.585 -8.801 0.314 1.00 98.00 90 THR A O 1
ATOM 705 N N . ILE A 1 91 ? -10.102 -6.837 -0.657 1.00 97.94 91 ILE A N 1
ATOM 706 C CA . ILE A 1 91 ? -9.944 -7.293 -2.037 1.00 97.94 91 ILE A CA 1
ATOM 707 C C . ILE A 1 91 ? -8.974 -6.364 -2.754 1.00 97.94 91 ILE A C 1
ATOM 709 O O . ILE A 1 91 ? -9.182 -5.152 -2.750 1.00 97.94 91 ILE A O 1
ATOM 713 N N . SER A 1 92 ? -7.986 -6.933 -3.440 1.00 98.25 92 SER A N 1
ATOM 714 C CA . SER A 1 92 ? -7.197 -6.195 -4.423 1.00 98.25 92 SER A CA 1
ATOM 715 C C . SER A 1 92 ? -7.758 -6.427 -5.822 1.00 98.25 92 SER A C 1
ATOM 717 O O . SER A 1 92 ? -7.781 -7.565 -6.298 1.00 98.25 92 SER A O 1
ATOM 719 N N . ASP A 1 93 ? -8.186 -5.355 -6.483 1.00 98.06 93 ASP A N 1
ATOM 720 C CA . ASP A 1 93 ? -8.510 -5.360 -7.908 1.00 98.06 93 ASP A CA 1
ATOM 721 C C . ASP A 1 93 ? -7.224 -5.137 -8.714 1.00 98.06 93 ASP A C 1
ATOM 723 O O . ASP A 1 93 ? -6.651 -4.044 -8.734 1.00 98.06 93 ASP A O 1
ATOM 727 N N . LEU A 1 94 ? -6.745 -6.217 -9.333 1.00 97.25 94 LEU A N 1
ATOM 728 C CA . LEU A 1 94 ? -5.515 -6.265 -10.123 1.00 97.25 94 LEU A CA 1
ATOM 729 C C . LEU A 1 94 ? -5.801 -6.377 -11.629 1.00 97.25 94 LEU A C 1
ATOM 731 O O . LEU A 1 94 ? -4.969 -6.907 -12.372 1.00 97.25 94 LEU A O 1
ATOM 735 N N . SER A 1 95 ? -6.980 -5.919 -12.063 1.00 97.12 95 SER A N 1
ATOM 736 C CA . SER A 1 95 ? -7.435 -5.983 -13.453 1.00 97.12 95 SER A CA 1
ATOM 737 C C . SER A 1 95 ? -6.465 -5.320 -14.432 1.00 97.12 95 SER A C 1
ATOM 739 O O . SER A 1 95 ? -5.975 -4.216 -14.198 1.00 97.12 95 SER A O 1
ATOM 741 N N . MET A 1 96 ? -6.197 -6.018 -15.537 1.00 93.44 96 MET A N 1
ATOM 742 C CA . MET A 1 96 ? -5.321 -5.603 -16.641 1.00 93.44 96 MET A CA 1
ATOM 743 C C . MET A 1 96 ? -5.860 -6.123 -17.976 1.00 93.44 96 MET A C 1
ATOM 745 O O . MET A 1 96 ? -5.241 -6.967 -18.630 1.00 93.44 96 MET A O 1
ATOM 749 N N . GLY A 1 97 ? -7.080 -5.715 -18.308 1.00 91.12 97 GLY A N 1
ATOM 750 C CA . GLY A 1 97 ? -7.707 -6.038 -19.582 1.00 91.12 97 GLY A CA 1
ATOM 751 C C . GLY A 1 97 ? -9.218 -5.837 -19.561 1.00 91.12 97 GLY A C 1
ATOM 752 O O . GLY A 1 97 ? -9.877 -6.027 -18.533 1.00 91.12 97 GLY A O 1
ATOM 753 N N . GLY A 1 98 ? -9.770 -5.491 -20.722 1.00 92.44 98 GLY A N 1
ATOM 754 C CA . GLY A 1 98 ? -11.162 -5.063 -20.856 1.00 92.44 98 GLY A CA 1
ATOM 755 C C . GLY A 1 98 ? -11.380 -3.639 -20.338 1.00 92.44 98 GLY A C 1
ATOM 756 O O . GLY A 1 98 ? -10.440 -2.873 -20.169 1.00 92.44 98 GLY A O 1
ATOM 757 N N . ASP A 1 99 ? -12.635 -3.273 -20.078 1.00 95.00 99 ASP A N 1
ATOM 758 C CA . ASP A 1 99 ? -12.972 -1.970 -19.493 1.00 95.00 99 ASP A CA 1
ATOM 759 C C . ASP A 1 99 ? -12.713 -1.991 -17.975 1.00 95.00 99 ASP A C 1
ATOM 761 O O . ASP A 1 99 ? -13.602 -2.309 -17.176 1.00 95.00 99 ASP A O 1
ATOM 765 N N . ILE A 1 100 ? -11.463 -1.703 -17.583 1.00 96.75 100 ILE A N 1
ATOM 766 C CA . ILE A 1 100 ? -11.001 -1.727 -16.183 1.00 96.75 100 ILE A CA 1
ATOM 767 C C . ILE A 1 100 ? -11.854 -0.808 -15.300 1.00 96.75 100 ILE A C 1
ATOM 769 O O . ILE A 1 100 ? -12.121 -1.143 -14.145 1.00 96.75 100 ILE A O 1
ATOM 773 N N . ASP A 1 101 ? -12.342 0.319 -15.821 1.00 97.38 101 ASP A N 1
ATOM 774 C CA . ASP A 1 101 ? -13.196 1.214 -15.041 1.00 97.38 101 ASP A CA 1
ATOM 775 C C . ASP A 1 101 ? -14.563 0.603 -14.767 1.00 97.38 101 ASP A C 1
ATOM 777 O O . ASP A 1 101 ? -15.051 0.656 -13.634 1.00 97.38 101 ASP A O 1
ATOM 781 N N . ALA A 1 102 ? -15.200 0.033 -15.793 1.00 97.31 102 ALA A N 1
ATOM 782 C CA . ALA A 1 102 ? -16.479 -0.640 -15.629 1.00 97.31 102 ALA A CA 1
ATOM 783 C C . ALA A 1 102 ? -16.346 -1.833 -14.675 1.00 97.31 102 ALA A C 1
ATOM 785 O O . ALA A 1 102 ? -17.174 -1.986 -13.774 1.00 97.31 102 ALA A O 1
ATOM 786 N N . ILE A 1 103 ? -15.283 -2.630 -14.819 1.00 97.50 103 ILE A N 1
ATOM 787 C CA . ILE A 1 103 ? -14.973 -3.763 -13.938 1.00 97.50 103 ILE A CA 1
ATOM 788 C C . ILE A 1 103 ? -14.814 -3.288 -12.488 1.00 97.50 103 ILE A C 1
ATOM 790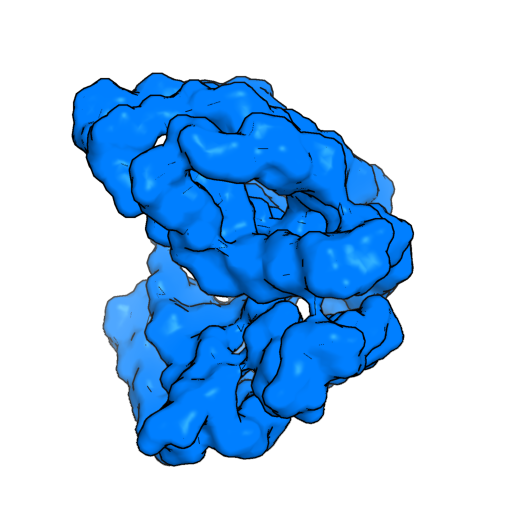 O O . ILE A 1 103 ? -15.555 -3.750 -11.613 1.00 97.50 103 ILE A O 1
ATOM 794 N N . ARG A 1 104 ? -13.928 -2.314 -12.232 1.00 97.75 104 ARG A N 1
ATOM 795 C CA . ARG A 1 104 ? -13.685 -1.763 -10.890 1.00 97.75 104 ARG A CA 1
ATOM 796 C C . ARG A 1 104 ? -14.966 -1.228 -10.262 1.00 97.75 104 ARG A C 1
ATOM 798 O O . ARG A 1 104 ? -15.268 -1.540 -9.110 1.00 97.75 104 ARG A O 1
ATOM 805 N N . LYS A 1 105 ? -15.769 -0.463 -11.009 1.00 97.12 105 LYS A N 1
ATOM 806 C CA . LYS A 1 105 ? -17.054 0.068 -10.520 1.00 97.12 105 LYS A CA 1
ATOM 807 C C . LYS A 1 105 ? -18.022 -1.044 -10.122 1.00 97.12 105 LYS A C 1
ATOM 809 O O . LYS A 1 105 ? -18.707 -0.917 -9.106 1.00 97.12 105 LYS A O 1
ATOM 814 N N . GLN A 1 106 ? -18.070 -2.146 -10.872 1.00 97.44 106 GLN A N 1
ATOM 815 C CA . GLN A 1 106 ? -18.901 -3.297 -10.513 1.00 97.44 106 GLN A CA 1
ATOM 816 C C . GLN A 1 106 ? -18.373 -4.036 -9.280 1.00 97.44 106 GLN A C 1
ATOM 818 O O . GLN A 1 106 ? -19.178 -4.399 -8.418 1.00 97.44 106 GLN A O 1
ATOM 823 N N . ILE A 1 107 ? -17.055 -4.198 -9.140 1.00 96.88 107 ILE A N 1
ATOM 824 C CA . ILE A 1 107 ? -16.431 -4.763 -7.933 1.00 96.88 107 ILE A CA 1
ATOM 825 C C . ILE A 1 107 ? -16.770 -3.897 -6.712 1.00 96.88 107 ILE A C 1
ATOM 827 O O . ILE A 1 107 ? -17.297 -4.404 -5.724 1.00 96.88 107 ILE A O 1
ATOM 831 N N . ILE A 1 108 ? -16.562 -2.578 -6.792 1.00 96.12 108 ILE A N 1
ATOM 832 C CA . ILE A 1 108 ? -16.855 -1.626 -5.707 1.00 96.12 108 ILE A CA 1
ATOM 833 C C . ILE A 1 108 ? -18.340 -1.663 -5.324 1.00 96.12 108 ILE A C 1
ATOM 835 O O . ILE A 1 108 ? -18.668 -1.690 -4.134 1.00 96.12 108 ILE A O 1
ATOM 839 N N . LYS A 1 109 ? -19.245 -1.702 -6.310 1.00 95.81 109 LYS A N 1
ATOM 840 C CA . LYS A 1 109 ? -20.697 -1.775 -6.082 1.00 95.81 109 LYS A CA 1
ATOM 841 C C . LYS A 1 109 ? -21.126 -3.072 -5.389 1.00 95.81 109 LYS A C 1
ATOM 843 O O . LYS A 1 109 ? -22.096 -3.058 -4.637 1.00 95.81 109 LYS A O 1
ATOM 848 N N . ASN A 1 110 ? -20.439 -4.183 -5.657 1.00 96.00 110 ASN A N 1
ATOM 849 C CA . ASN A 1 110 ? -20.790 -5.503 -5.125 1.00 96.00 110 ASN A CA 1
ATOM 850 C C . ASN A 1 110 ? -19.967 -5.917 -3.898 1.00 96.00 110 ASN A C 1
ATOM 852 O O . ASN A 1 110 ? -20.276 -6.943 -3.300 1.00 96.00 110 ASN A O 1
ATOM 856 N N . SER A 1 111 ? -18.949 -5.147 -3.518 1.00 95.44 111 SER A N 1
ATOM 857 C CA . SER A 1 111 ? -18.145 -5.399 -2.327 1.00 95.44 111 SER A CA 1
ATOM 858 C C . SER A 1 111 ? -18.740 -4.704 -1.104 1.00 95.44 111 SER A C 1
ATOM 860 O O . SER A 1 111 ? -19.236 -3.580 -1.189 1.00 95.44 111 SER A O 1
ATOM 862 N N . THR A 1 112 ? -18.621 -5.335 0.062 1.00 94.44 112 THR A N 1
ATOM 863 C CA . THR A 1 112 ? -18.882 -4.727 1.383 1.00 94.44 112 THR A CA 1
ATOM 864 C C . THR A 1 112 ? -17.612 -4.566 2.220 1.00 94.44 112 THR A C 1
ATOM 866 O O . THR A 1 112 ? -17.699 -4.197 3.389 1.00 94.44 112 THR A O 1
ATOM 869 N N . ILE A 1 113 ? -16.456 -4.888 1.637 1.00 95.88 113 ILE A N 1
ATOM 870 C CA . ILE A 1 113 ? -15.130 -4.821 2.256 1.00 95.88 113 ILE A CA 1
ATOM 871 C C . ILE A 1 113 ? -14.236 -3.823 1.491 1.00 95.88 113 ILE A C 1
ATOM 873 O O . ILE A 1 113 ? -14.590 -3.427 0.369 1.00 95.88 113 ILE A O 1
ATOM 877 N N . PRO A 1 114 ? -13.124 -3.350 2.085 1.00 97.00 114 PRO A N 1
ATOM 878 C CA . PRO A 1 114 ? -12.193 -2.438 1.427 1.00 97.00 114 PRO A CA 1
ATOM 879 C C . PRO A 1 114 ? -11.656 -2.968 0.093 1.00 97.00 114 PRO A C 1
ATOM 881 O O . PRO A 1 114 ? -11.406 -4.167 -0.057 1.00 97.00 114 PRO A O 1
ATOM 884 N N . ILE A 1 115 ? -11.466 -2.046 -0.854 1.00 97.75 115 ILE A N 1
ATOM 885 C CA . ILE A 1 115 ? -10.887 -2.321 -2.174 1.00 97.75 115 ILE A CA 1
ATOM 886 C C . ILE A 1 115 ? -9.517 -1.656 -2.275 1.00 97.75 115 ILE A C 1
ATOM 888 O O . ILE A 1 115 ? -9.377 -0.466 -1.985 1.00 97.75 115 ILE A O 1
ATOM 892 N N . ILE A 1 116 ? -8.528 -2.426 -2.707 1.00 98.31 116 ILE A N 1
ATOM 893 C CA . ILE A 1 116 ? -7.147 -2.009 -2.925 1.00 98.31 116 ILE A CA 1
ATOM 894 C C . ILE A 1 116 ? -6.860 -2.084 -4.428 1.00 98.31 116 ILE A C 1
ATOM 896 O O . ILE A 1 116 ? -7.306 -3.016 -5.095 1.00 98.31 116 ILE A O 1
ATOM 900 N N . THR A 1 117 ? -6.116 -1.130 -4.977 1.00 98.62 117 THR A N 1
ATOM 901 C CA . THR A 1 117 ? -5.681 -1.163 -6.383 1.00 98.62 117 THR A CA 1
ATOM 902 C C . THR A 1 117 ? -4.176 -0.967 -6.509 1.00 98.62 117 THR A C 1
ATOM 904 O O . THR A 1 117 ? -3.515 -0.486 -5.590 1.00 98.62 117 THR A O 1
ATOM 907 N N . VAL A 1 118 ? -3.622 -1.325 -7.670 1.00 98.50 118 VAL A N 1
ATOM 908 C CA . VAL A 1 118 ? -2.241 -1.003 -8.056 1.00 98.50 118 VAL A CA 1
ATOM 909 C C . VAL A 1 118 ? -2.314 -0.107 -9.303 1.00 98.50 118 VAL A C 1
ATOM 911 O O . VAL A 1 118 ? -2.399 -0.632 -10.413 1.00 98.50 118 VAL A O 1
ATOM 914 N N . PRO A 1 119 ? -2.321 1.234 -9.165 1.00 98.12 119 PRO A N 1
ATOM 915 C CA . PRO A 1 119 ? -2.638 2.155 -10.266 1.00 98.12 119 PRO A CA 1
ATOM 916 C C . PRO A 1 119 ? -1.804 1.955 -11.540 1.00 98.12 119 PRO A C 1
ATOM 918 O O . PRO A 1 119 ? -2.322 2.091 -12.647 1.00 98.12 119 PRO A O 1
ATOM 921 N N . ILE A 1 120 ? -0.537 1.541 -11.400 1.00 97.38 120 ILE A N 1
ATOM 922 C CA . ILE A 1 120 ? 0.358 1.299 -12.543 1.00 97.38 120 ILE A CA 1
ATOM 923 C C . ILE A 1 120 ? -0.168 0.225 -13.506 1.00 97.38 120 ILE A C 1
ATOM 925 O O . ILE A 1 120 ? 0.170 0.242 -14.682 1.00 97.38 120 ILE A O 1
ATOM 929 N N . TYR A 1 121 ? -1.010 -0.699 -13.036 1.00 96.69 121 TYR A N 1
ATOM 930 C CA . TYR A 1 121 ? -1.571 -1.766 -13.866 1.00 96.69 121 TYR A CA 1
ATOM 931 C C . TYR A 1 121 ? -2.524 -1.212 -14.921 1.00 96.69 121 TYR A C 1
ATOM 933 O O . TYR A 1 121 ? -2.391 -1.542 -16.095 1.00 96.69 121 TYR A O 1
ATOM 941 N N . GLN A 1 122 ? -3.420 -0.310 -14.526 1.00 96.50 122 GLN A N 1
ATOM 942 C CA . GLN A 1 122 ? -4.300 0.359 -15.478 1.00 96.50 122 GLN A CA 1
ATOM 943 C C . GLN A 1 122 ? -3.517 1.315 -16.385 1.00 96.50 122 GLN A C 1
ATOM 945 O O . GLN A 1 122 ? -3.819 1.396 -17.568 1.00 96.50 122 GLN A O 1
ATOM 950 N N . ALA A 1 123 ? -2.481 1.989 -15.870 1.00 95.62 123 ALA A N 1
ATOM 951 C CA . ALA A 1 123 ? -1.662 2.892 -16.686 1.00 95.62 123 ALA A CA 1
ATOM 952 C C . ALA A 1 123 ? -0.957 2.155 -17.829 1.00 95.62 123 ALA A C 1
ATOM 954 O O . ALA A 1 123 ? -0.920 2.641 -18.955 1.00 95.62 123 ALA A O 1
ATOM 955 N N . VAL A 1 124 ? -0.437 0.961 -17.543 1.00 94.06 124 VAL A N 1
ATOM 956 C CA . VAL A 1 124 ? 0.192 0.102 -18.549 1.00 94.06 124 VAL A CA 1
ATOM 957 C C . VAL A 1 124 ? -0.822 -0.414 -19.567 1.00 94.06 124 VAL A C 1
ATOM 959 O O . VAL A 1 124 ? -0.513 -0.440 -20.755 1.00 94.06 124 VAL A O 1
ATOM 962 N N . ASP A 1 125 ? -2.014 -0.809 -19.117 1.00 92.25 125 ASP A N 1
ATOM 963 C CA . ASP A 1 125 ? -3.081 -1.290 -20.001 1.00 92.25 125 ASP A CA 1
ATOM 964 C C . ASP A 1 125 ? -3.575 -0.182 -20.953 1.00 92.25 125 ASP A C 1
ATOM 966 O O . ASP A 1 125 ? -3.621 -0.385 -22.164 1.00 92.25 125 ASP A O 1
ATOM 970 N N . GLU A 1 126 ? -3.834 1.028 -20.440 1.00 91.44 126 GLU A N 1
ATOM 971 C CA . GLU A 1 126 ? -4.334 2.159 -21.240 1.00 91.44 126 GLU A CA 1
ATOM 972 C C . GLU A 1 126 ? -3.278 2.734 -22.206 1.00 91.44 126 GLU A C 1
ATOM 974 O O . GLU A 1 126 ? -3.619 3.202 -23.295 1.00 91.44 126 GLU A O 1
ATOM 979 N N . ALA A 1 127 ? -1.988 2.685 -21.854 1.00 87.12 127 ALA A N 1
ATOM 980 C CA . ALA A 1 127 ? -0.923 3.248 -22.688 1.00 87.12 127 ALA A CA 1
ATOM 981 C C . ALA A 1 127 ? -0.575 2.403 -23.927 1.00 87.12 127 ALA A C 1
ATOM 983 O O . ALA A 1 127 ? 0.101 2.907 -24.830 1.00 87.12 127 ALA A O 1
ATOM 984 N N . ASN A 1 128 ? -0.991 1.129 -23.980 1.00 75.56 128 ASN A N 1
ATOM 985 C CA . ASN A 1 128 ? -0.641 0.116 -24.995 1.00 75.56 128 ASN A CA 1
ATOM 986 C C . ASN A 1 128 ? 0.874 -0.151 -25.203 1.00 75.56 128 ASN A C 1
ATOM 988 O O . ASN A 1 128 ? 1.242 -1.143 -25.830 1.00 75.56 128 ASN A O 1
ATOM 992 N N . SER A 1 129 ? 1.764 0.710 -24.700 1.00 79.88 129 SER A N 1
ATOM 993 C CA . SER A 1 129 ? 3.224 0.617 -24.761 1.00 79.88 129 SER A CA 1
ATOM 994 C C . SER A 1 129 ? 3.843 1.320 -23.553 1.00 79.88 129 SER A C 1
ATOM 996 O O . SER A 1 129 ? 3.399 2.400 -23.166 1.00 79.88 129 SER A O 1
ATOM 998 N N . LEU A 1 130 ? 4.904 0.736 -22.990 1.00 73.75 130 LEU A N 1
ATOM 999 C CA . LEU A 1 130 ? 5.594 1.261 -21.806 1.00 73.75 130 LEU A CA 1
ATOM 1000 C C . LEU A 1 130 ? 6.284 2.612 -22.061 1.00 73.75 130 LEU A C 1
ATOM 1002 O O . LEU A 1 130 ? 6.294 3.466 -21.176 1.00 73.75 130 LEU A O 1
ATOM 1006 N N . VAL A 1 131 ? 6.764 2.848 -23.287 1.00 75.88 131 VAL A N 1
ATOM 1007 C CA . VAL A 1 131 ? 7.381 4.122 -23.706 1.00 75.88 131 VAL A CA 1
ATOM 1008 C C . VAL A 1 131 ? 6.378 5.284 -23.669 1.00 75.88 131 VAL A C 1
ATOM 1010 O O . VAL A 1 131 ? 6.761 6.434 -23.488 1.00 75.88 131 VAL A O 1
ATOM 1013 N N . ASN A 1 132 ? 5.080 4.995 -23.802 1.00 76.94 132 ASN A N 1
ATOM 1014 C CA . ASN A 1 132 ? 4.033 6.016 -23.865 1.00 76.94 132 ASN A CA 1
ATOM 1015 C C . ASN A 1 132 ? 3.451 6.380 -22.491 1.00 76.94 132 ASN A C 1
ATOM 1017 O O . ASN A 1 132 ? 2.538 7.203 -22.417 1.00 76.94 132 ASN A O 1
ATOM 1021 N N . ILE A 1 133 ? 3.928 5.765 -21.404 1.00 88.06 133 ILE A N 1
ATOM 1022 C CA . ILE A 1 133 ? 3.385 6.020 -20.068 1.00 88.06 133 ILE A CA 1
ATOM 1023 C C . ILE A 1 133 ? 3.983 7.317 -19.526 1.00 88.06 133 ILE A C 1
ATOM 1025 O O . ILE A 1 133 ? 5.124 7.349 -19.066 1.00 88.06 133 ILE A O 1
ATOM 1029 N N . SER A 1 134 ? 3.189 8.386 -19.558 1.00 91.56 134 SER A N 1
ATOM 1030 C CA . SER A 1 134 ? 3.531 9.653 -18.915 1.00 91.56 134 SER A CA 1
ATOM 1031 C C . SER A 1 134 ? 3.231 9.631 -17.413 1.00 91.56 134 SER A C 1
ATOM 1033 O O . SER A 1 134 ? 2.378 8.881 -16.932 1.00 91.56 134 SER A O 1
ATOM 1035 N N . GLU A 1 135 ? 3.912 10.502 -16.665 1.00 93.88 135 GLU A N 1
ATOM 1036 C CA . GLU A 1 135 ? 3.597 10.762 -15.255 1.00 93.88 135 GLU A CA 1
ATOM 1037 C C . GLU A 1 135 ? 2.136 11.222 -15.099 1.00 93.88 135 GLU A C 1
ATOM 1039 O O . GLU A 1 135 ? 1.426 10.708 -14.238 1.00 93.88 135 GLU A O 1
ATOM 1044 N N . ASP A 1 136 ? 1.653 12.084 -16.001 1.00 94.94 136 ASP A N 1
ATOM 1045 C CA . ASP A 1 136 ? 0.268 12.571 -16.008 1.00 94.94 136 ASP A CA 1
ATOM 1046 C C . ASP A 1 136 ? -0.755 11.437 -16.134 1.00 94.94 136 ASP A C 1
ATOM 1048 O O . ASP A 1 136 ? -1.775 11.451 -15.451 1.00 94.94 136 ASP A O 1
ATOM 1052 N N . LEU A 1 137 ? -0.494 10.422 -16.968 1.00 95.81 137 LEU A N 1
ATOM 1053 C CA . LEU A 1 137 ? -1.387 9.266 -17.086 1.00 95.81 137 LEU A CA 1
ATOM 1054 C C . LEU A 1 137 ? -1.486 8.506 -15.757 1.00 95.81 137 LEU A C 1
ATOM 1056 O O . LEU A 1 137 ? -2.585 8.164 -15.322 1.00 95.81 137 LEU A O 1
ATOM 1060 N N . ILE A 1 138 ? -0.349 8.270 -15.094 1.00 97.12 138 ILE A N 1
ATOM 1061 C CA . ILE A 1 138 ? -0.307 7.588 -13.793 1.00 97.12 138 ILE A CA 1
ATOM 1062 C C . ILE A 1 138 ? -1.110 8.382 -12.753 1.00 97.12 138 ILE A C 1
ATOM 1064 O O . ILE A 1 138 ? -1.929 7.801 -12.039 1.00 97.12 138 ILE A O 1
ATOM 1068 N N . LEU A 1 139 ? -0.903 9.699 -12.683 1.00 98.12 139 LEU A N 1
ATOM 1069 C CA . LEU A 1 139 ? -1.584 10.579 -11.730 1.00 98.12 139 LEU A CA 1
ATOM 1070 C C . LEU A 1 139 ? -3.094 10.662 -12.002 1.00 98.12 139 LEU A C 1
ATOM 1072 O O . LEU A 1 139 ? -3.886 10.472 -11.079 1.00 98.12 139 LEU A O 1
ATOM 1076 N N . ASN A 1 140 ? -3.500 10.819 -13.265 1.00 98.06 140 ASN A N 1
ATOM 1077 C CA . ASN A 1 140 ? -4.909 10.822 -13.674 1.00 98.06 140 ASN A CA 1
ATOM 1078 C C . ASN A 1 140 ? -5.619 9.515 -13.293 1.00 98.06 140 ASN A C 1
ATOM 1080 O O . ASN A 1 140 ? -6.780 9.522 -12.879 1.00 98.06 140 ASN A O 1
ATOM 1084 N N . ILE A 1 141 ? -4.932 8.375 -13.411 1.00 98.19 141 ILE A N 1
ATOM 1085 C CA . ILE A 1 141 ? -5.478 7.075 -13.008 1.00 98.19 141 ILE A CA 1
ATOM 1086 C C . ILE A 1 141 ? -5.624 6.980 -11.490 1.00 98.19 141 ILE A C 1
ATOM 1088 O O . ILE A 1 141 ? -6.651 6.486 -11.024 1.00 98.19 141 ILE A O 1
ATOM 1092 N N . ILE A 1 142 ? -4.650 7.467 -10.714 1.00 98.50 142 ILE A N 1
ATOM 1093 C CA . ILE A 1 142 ? -4.767 7.533 -9.249 1.00 98.50 142 ILE A CA 1
ATOM 1094 C C . ILE A 1 142 ? -6.006 8.348 -8.865 1.00 98.50 142 ILE A C 1
ATOM 1096 O O . ILE A 1 142 ? -6.869 7.840 -8.147 1.00 98.50 142 ILE A O 1
ATOM 1100 N N . GLU A 1 143 ? -6.144 9.564 -9.394 1.00 98.19 143 GLU A N 1
ATOM 1101 C CA . GLU A 1 143 ? -7.282 10.444 -9.110 1.00 98.19 143 GLU A CA 1
ATOM 1102 C C . GLU A 1 143 ? -8.622 9.774 -9.468 1.00 98.19 143 GLU A C 1
ATOM 1104 O O . GLU A 1 143 ? -9.571 9.742 -8.676 1.00 98.19 143 GLU A O 1
ATOM 1109 N N . LYS A 1 144 ? -8.695 9.165 -10.655 1.00 97.81 144 LYS A N 1
ATOM 1110 C CA . LYS A 1 144 ? -9.873 8.442 -11.150 1.00 97.81 144 LYS A CA 1
ATOM 1111 C C . LYS A 1 144 ? -10.259 7.280 -10.235 1.00 97.81 144 LYS A C 1
ATOM 1113 O O . LYS A 1 144 ? -11.438 7.132 -9.914 1.00 97.81 144 LYS A O 1
ATOM 1118 N N . GLN A 1 145 ? -9.289 6.487 -9.784 1.00 98.00 145 GLN A N 1
ATOM 1119 C CA . GLN A 1 145 ? -9.525 5.365 -8.874 1.00 98.00 145 GLN A CA 1
ATOM 1120 C C . GLN A 1 145 ? -9.998 5.838 -7.496 1.00 98.00 145 GLN A C 1
ATOM 1122 O O . GLN A 1 145 ? -10.948 5.275 -6.947 1.00 98.00 145 GLN A O 1
ATOM 1127 N N . ILE A 1 146 ? -9.398 6.907 -6.967 1.00 97.06 146 ILE A N 1
ATOM 1128 C CA . ILE A 1 146 ? -9.829 7.551 -5.719 1.00 97.06 146 ILE A CA 1
ATOM 1129 C C . ILE A 1 146 ? -11.283 8.021 -5.836 1.00 97.06 146 ILE A C 1
ATOM 1131 O O . ILE A 1 146 ? -12.095 7.745 -4.949 1.00 97.06 146 ILE A O 1
ATOM 1135 N N . ARG A 1 147 ? -11.648 8.659 -6.955 1.00 96.31 147 ARG A N 1
ATOM 1136 C CA . ARG A 1 147 ? -13.024 9.101 -7.232 1.00 96.31 147 ARG A CA 1
ATOM 1137 C C . ARG A 1 147 ? -14.016 7.943 -7.345 1.00 96.31 147 ARG A C 1
ATOM 1139 O O . ARG A 1 147 ? -15.156 8.093 -6.911 1.00 96.31 147 ARG A O 1
ATOM 1146 N N . ASP A 1 148 ? -13.596 6.800 -7.883 1.00 95.94 148 ASP A N 1
ATOM 1147 C CA . ASP A 1 148 ? -14.431 5.593 -7.936 1.00 95.94 148 ASP A CA 1
ATOM 1148 C C . ASP A 1 148 ? -14.694 4.987 -6.545 1.00 95.94 148 ASP A C 1
ATOM 1150 O O . ASP A 1 148 ? -15.619 4.188 -6.383 1.00 95.94 148 ASP A O 1
ATOM 1154 N N . GLY A 1 149 ? -13.931 5.399 -5.528 1.00 95.44 149 GLY A N 1
ATOM 1155 C CA . GLY A 1 149 ? -14.175 5.053 -4.132 1.00 95.44 149 GLY A CA 1
ATOM 1156 C C . GLY A 1 149 ? -13.422 3.814 -3.663 1.00 95.44 149 GLY A C 1
ATOM 1157 O O . GLY A 1 149 ? -13.971 3.026 -2.897 1.00 95.44 149 GLY A O 1
ATOM 1158 N N . ILE A 1 150 ? -12.181 3.619 -4.110 1.00 97.00 150 ILE A N 1
ATOM 1159 C CA . ILE A 1 150 ? -11.263 2.640 -3.505 1.00 97.00 150 ILE A CA 1
ATOM 1160 C C . ILE A 1 150 ? -10.947 3.001 -2.040 1.00 97.00 150 ILE A C 1
ATOM 1162 O O . ILE A 1 150 ? -11.265 4.090 -1.568 1.00 97.00 150 ILE A O 1
ATOM 1166 N N . SER A 1 151 ? -10.314 2.085 -1.308 1.00 97.75 151 SER A N 1
ATOM 1167 C CA . SER A 1 151 ? -9.897 2.286 0.090 1.00 97.75 151 SER A CA 1
ATOM 1168 C C . SER A 1 151 ? -8.390 2.460 0.256 1.00 97.75 151 SER A C 1
ATOM 1170 O O . SER A 1 151 ? -7.942 3.026 1.253 1.00 97.75 151 SER A O 1
ATOM 1172 N N . SER A 1 152 ? -7.603 1.943 -0.688 1.00 98.31 152 SER A N 1
ATOM 1173 C CA . SER A 1 152 ? -6.145 1.990 -0.644 1.00 98.31 152 SER A CA 1
ATOM 1174 C C . SER A 1 152 ? -5.545 1.857 -2.041 1.00 98.31 152 SER A C 1
ATOM 1176 O O . SER A 1 152 ? -6.115 1.182 -2.898 1.00 98.31 152 SER A O 1
ATOM 1178 N N . ILE A 1 153 ? -4.381 2.469 -2.248 1.00 98.56 153 ILE A N 1
ATOM 1179 C CA . ILE A 1 153 ? -3.542 2.254 -3.432 1.00 98.56 153 ILE A CA 1
ATOM 1180 C C . ILE A 1 153 ? -2.208 1.643 -3.019 1.00 98.56 153 ILE A C 1
ATOM 1182 O O . ILE A 1 153 ? -1.637 2.031 -2.000 1.00 98.56 153 ILE A O 1
ATOM 1186 N N . VAL A 1 154 ? -1.692 0.734 -3.842 1.00 98.62 154 VAL A N 1
ATOM 1187 C CA . VAL A 1 154 ? -0.325 0.220 -3.754 1.00 98.62 154 VAL A CA 1
ATOM 1188 C C . VAL A 1 154 ? 0.545 0.959 -4.762 1.00 98.62 154 VAL A C 1
ATOM 1190 O O . VAL A 1 154 ? 0.340 0.835 -5.973 1.00 98.62 154 VAL A O 1
ATOM 1193 N N . ILE A 1 155 ? 1.543 1.695 -4.277 1.00 98.50 155 ILE A N 1
ATOM 1194 C CA . ILE A 1 155 ? 2.534 2.372 -5.122 1.00 98.50 155 ILE A CA 1
ATOM 1195 C C . ILE A 1 155 ? 3.938 1.839 -4.852 1.00 98.50 155 ILE A C 1
ATOM 1197 O O . ILE A 1 155 ? 4.302 1.533 -3.720 1.00 98.50 155 ILE A O 1
ATOM 1201 N N . HIS A 1 156 ? 4.747 1.747 -5.903 1.00 98.00 156 HIS A N 1
ATOM 1202 C CA . HIS A 1 156 ? 6.126 1.268 -5.820 1.00 98.00 156 HIS A CA 1
ATOM 1203 C C . HIS A 1 156 ? 7.081 2.462 -5.911 1.00 98.00 156 HIS A C 1
ATOM 1205 O O . HIS A 1 156 ? 7.745 2.660 -6.925 1.00 98.00 156 HIS A O 1
ATOM 1211 N N . ALA A 1 157 ? 7.091 3.296 -4.870 1.00 97.75 157 ALA A N 1
ATOM 1212 C CA . ALA A 1 157 ? 7.824 4.566 -4.852 1.00 97.75 157 ALA A CA 1
ATOM 1213 C C . ALA A 1 157 ? 9.255 4.456 -4.295 1.00 97.75 157 ALA A C 1
ATOM 1215 O O . ALA A 1 157 ? 10.077 5.341 -4.513 1.00 97.75 157 ALA A O 1
ATOM 1216 N N . ALA A 1 158 ? 9.574 3.386 -3.563 1.00 96.69 158 ALA A N 1
ATOM 1217 C CA . ALA A 1 158 ? 10.781 3.318 -2.742 1.00 96.69 158 ALA A CA 1
ATOM 1218 C C . ALA A 1 158 ? 11.991 2.663 -3.417 1.00 96.69 158 ALA A C 1
ATOM 1220 O O . ALA A 1 158 ? 12.745 1.918 -2.796 1.00 96.69 158 ALA A O 1
ATOM 1221 N N . PHE A 1 159 ? 12.251 2.999 -4.674 1.00 96.56 159 PHE A N 1
ATOM 1222 C CA . PHE A 1 159 ? 13.532 2.695 -5.303 1.00 96.56 159 PHE A CA 1
ATOM 1223 C C . PHE A 1 159 ? 13.863 3.739 -6.364 1.00 96.56 159 PHE A C 1
ATOM 1225 O O . PHE A 1 159 ? 12.974 4.226 -7.060 1.00 96.56 159 PHE A O 1
ATOM 1232 N N . THR A 1 160 ? 15.147 4.074 -6.470 1.00 96.56 160 THR A N 1
ATOM 1233 C CA . THR A 1 160 ? 15.647 5.099 -7.389 1.00 96.56 160 THR A CA 1
ATOM 1234 C C . THR A 1 160 ? 16.175 4.491 -8.684 1.00 96.56 160 THR A C 1
ATOM 1236 O O . THR A 1 160 ? 16.504 3.298 -8.752 1.00 96.56 160 THR A O 1
ATOM 1239 N N . LEU A 1 161 ? 16.338 5.324 -9.711 1.00 95.81 161 LEU A N 1
ATOM 1240 C CA . LEU A 1 161 ? 17.005 4.940 -10.955 1.00 95.81 161 LEU A CA 1
ATOM 1241 C C . LEU A 1 161 ? 18.448 4.472 -10.698 1.00 95.81 161 LEU A C 1
ATOM 1243 O O . LEU A 1 161 ? 18.942 3.562 -11.365 1.00 95.81 161 LEU A O 1
ATOM 1247 N N . GLU A 1 162 ? 19.123 5.056 -9.706 1.00 94.50 162 GLU A N 1
ATOM 1248 C CA . GLU A 1 162 ? 20.452 4.614 -9.276 1.00 94.50 162 GLU A CA 1
ATOM 1249 C C . GLU A 1 162 ? 20.427 3.192 -8.693 1.00 94.50 162 GLU A C 1
ATOM 1251 O O . GLU A 1 162 ? 21.248 2.360 -9.092 1.00 94.50 162 GLU A O 1
ATOM 1256 N N . ASN A 1 163 ? 19.468 2.884 -7.808 1.00 92.75 163 ASN A N 1
ATOM 1257 C CA . ASN A 1 163 ? 19.298 1.535 -7.256 1.00 92.75 163 ASN A CA 1
ATOM 1258 C C . ASN A 1 163 ? 19.085 0.513 -8.380 1.00 92.75 163 ASN A C 1
ATOM 1260 O O . ASN A 1 163 ? 19.739 -0.530 -8.401 1.00 92.75 163 ASN A O 1
ATOM 1264 N N . LEU A 1 164 ? 18.231 0.846 -9.354 1.00 93.62 164 LEU A N 1
ATOM 1265 C CA . LEU A 1 164 ? 17.940 -0.012 -10.500 1.00 93.62 164 LEU A CA 1
ATOM 1266 C C . LEU A 1 164 ? 19.191 -0.297 -11.349 1.00 93.62 164 LEU A C 1
ATOM 1268 O O . LEU A 1 164 ? 19.465 -1.450 -11.688 1.00 93.62 164 LEU A O 1
ATOM 1272 N N . LYS A 1 165 ? 19.995 0.737 -11.637 1.00 92.88 165 LYS A N 1
ATOM 1273 C CA . LYS A 1 165 ? 21.265 0.598 -12.371 1.00 92.88 165 LYS A CA 1
ATOM 1274 C C . LYS A 1 165 ? 22.264 -0.290 -11.626 1.00 92.88 165 LYS A C 1
ATOM 1276 O O . LYS A 1 165 ? 22.898 -1.137 -12.252 1.00 92.88 165 LYS A O 1
ATOM 1281 N N . LYS A 1 166 ? 22.388 -0.128 -10.304 1.00 92.56 166 LYS A N 1
ATOM 1282 C CA . LYS A 1 166 ? 23.316 -0.906 -9.463 1.00 92.56 166 LYS A CA 1
ATOM 1283 C C . LYS A 1 166 ? 22.904 -2.368 -9.285 1.00 92.56 166 LYS A C 1
ATOM 1285 O O . LYS A 1 166 ? 23.779 -3.211 -9.100 1.00 92.56 166 LYS A O 1
ATOM 1290 N N . MET A 1 167 ? 21.606 -2.662 -9.311 1.00 90.88 167 MET A N 1
ATOM 1291 C CA . MET A 1 167 ? 21.056 -4.010 -9.122 1.00 90.88 167 MET A CA 1
ATOM 1292 C C . MET A 1 167 ? 21.180 -4.887 -10.377 1.00 90.88 167 MET A C 1
ATOM 1294 O O . MET A 1 167 ? 21.152 -6.116 -10.282 1.00 90.88 167 MET A O 1
ATOM 1298 N N . LYS A 1 168 ? 21.324 -4.282 -11.562 1.00 84.62 168 LYS A N 1
ATOM 1299 C CA . LYS A 1 168 ? 21.378 -5.003 -12.839 1.00 84.62 168 LYS A CA 1
ATOM 1300 C C . LYS A 1 168 ? 22.378 -6.169 -12.783 1.00 84.62 168 LYS A C 1
ATOM 1302 O O . LYS A 1 168 ? 23.544 -5.981 -12.455 1.00 84.62 168 LYS A O 1
ATOM 1307 N N . ASN A 1 169 ? 21.902 -7.370 -13.121 1.00 83.62 169 ASN A N 1
ATOM 1308 C CA . ASN A 1 169 ? 22.658 -8.632 -13.127 1.00 83.62 169 ASN A CA 1
ATOM 1309 C C . ASN A 1 169 ? 23.187 -9.123 -11.760 1.00 83.62 169 ASN A C 1
ATOM 1311 O O . ASN A 1 169 ? 24.014 -10.030 -11.736 1.00 83.62 169 ASN A O 1
ATOM 1315 N N . LYS A 1 170 ? 22.729 -8.569 -10.626 1.00 85.50 170 LYS A N 1
ATOM 1316 C CA . LYS A 1 170 ? 23.116 -9.047 -9.282 1.00 85.50 170 LYS A CA 1
ATOM 1317 C C . LYS A 1 170 ? 22.175 -10.100 -8.689 1.00 85.50 170 LYS A C 1
ATOM 1319 O O . LYS A 1 170 ? 22.576 -10.817 -7.780 1.00 85.50 170 LYS A O 1
ATOM 1324 N N . ARG A 1 171 ? 20.933 -10.189 -9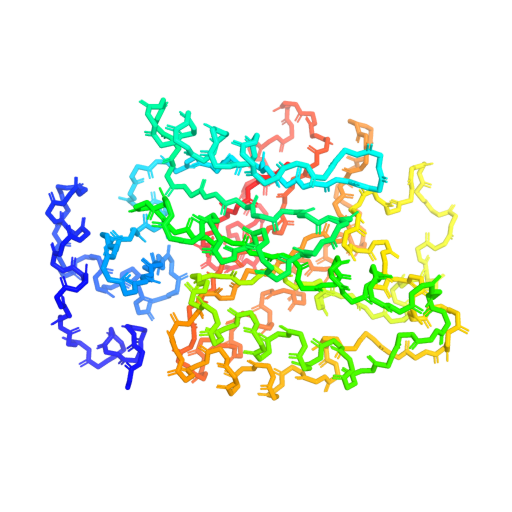.178 1.00 86.75 171 ARG A N 1
ATOM 1325 C CA . ARG A 1 171 ? 19.908 -11.130 -8.691 1.00 86.75 171 ARG A CA 1
ATOM 1326 C C . ARG A 1 171 ? 19.644 -12.242 -9.695 1.00 86.75 171 ARG A C 1
ATOM 1328 O O . ARG A 1 171 ? 19.634 -11.984 -10.895 1.00 86.75 171 ARG A O 1
ATOM 1335 N N . ILE A 1 172 ? 19.328 -13.436 -9.190 1.00 86.12 172 ILE A N 1
ATOM 1336 C CA . ILE A 1 172 ? 18.986 -14.609 -10.010 1.00 86.12 172 ILE A CA 1
ATOM 1337 C C . ILE A 1 172 ? 17.698 -14.359 -10.808 1.00 86.12 172 ILE A C 1
ATOM 1339 O O . ILE A 1 172 ? 17.664 -14.588 -12.012 1.00 86.12 172 ILE A O 1
ATOM 1343 N N . MET A 1 173 ? 16.649 -13.862 -10.142 1.00 89.00 173 MET A N 1
ATOM 1344 C CA . MET A 1 173 ? 15.330 -13.619 -10.752 1.00 89.00 173 MET A CA 1
ATOM 1345 C C . MET A 1 173 ? 15.025 -12.134 -11.006 1.00 89.00 173 MET A C 1
ATOM 1347 O O . MET A 1 173 ? 13.942 -11.802 -11.481 1.00 89.00 173 MET A O 1
ATOM 1351 N N . GLY A 1 174 ? 15.963 -11.227 -10.711 1.00 90.31 174 GLY A N 1
ATOM 1352 C CA . GLY A 1 174 ? 15.759 -9.786 -10.889 1.00 90.31 174 GLY A CA 1
ATOM 1353 C C . GLY A 1 174 ? 14.636 -9.219 -10.010 1.00 90.31 174 GLY A C 1
ATOM 1354 O O . GLY A 1 174 ? 14.584 -9.484 -8.808 1.00 90.31 174 GLY A O 1
ATOM 1355 N N . ILE A 1 175 ? 13.761 -8.408 -10.614 1.00 93.31 175 ILE A N 1
ATOM 1356 C CA . ILE A 1 175 ? 12.550 -7.858 -9.987 1.00 93.31 175 ILE A CA 1
ATOM 1357 C C . ILE A 1 175 ? 11.374 -8.759 -10.365 1.00 93.31 175 ILE A C 1
ATOM 1359 O O . ILE A 1 175 ? 10.999 -8.845 -11.533 1.00 93.31 175 ILE A O 1
ATOM 1363 N N . ILE A 1 176 ? 10.782 -9.413 -9.365 1.00 93.62 176 ILE A N 1
ATOM 1364 C CA . ILE A 1 176 ? 9.617 -10.296 -9.548 1.00 93.62 176 ILE A CA 1
ATOM 1365 C C . ILE A 1 176 ? 8.281 -9.612 -9.221 1.00 93.62 176 ILE A C 1
ATOM 1367 O O . ILE A 1 176 ? 7.210 -10.178 -9.448 1.00 93.62 176 ILE A O 1
ATOM 1371 N N . SER A 1 177 ? 8.319 -8.401 -8.659 1.00 95.12 177 SER A N 1
ATOM 1372 C CA . SER A 1 177 ? 7.114 -7.608 -8.430 1.00 95.12 177 SER A CA 1
ATOM 1373 C C . SER A 1 177 ? 6.583 -7.080 -9.749 1.00 95.12 177 SER A C 1
ATOM 1375 O O . SER A 1 177 ? 7.243 -6.266 -10.372 1.00 95.12 177 SER A O 1
ATOM 1377 N N . LYS A 1 178 ? 5.372 -7.469 -10.160 1.00 95.12 178 LYS A N 1
ATOM 1378 C CA . LYS A 1 178 ? 4.765 -6.967 -11.403 1.00 95.12 178 LYS A CA 1
ATOM 1379 C C . LYS A 1 178 ? 4.689 -5.433 -11.432 1.00 95.12 178 LYS A C 1
ATOM 1381 O O . LYS A 1 178 ? 5.093 -4.822 -12.416 1.00 95.12 178 LYS A O 1
ATOM 1386 N N . GLY A 1 179 ? 4.231 -4.808 -10.343 1.00 96.38 179 GLY A N 1
ATOM 1387 C CA . GLY A 1 179 ? 4.183 -3.345 -10.233 1.00 96.38 179 GLY A CA 1
ATOM 1388 C C . GLY A 1 179 ? 5.568 -2.711 -10.166 1.00 96.38 179 GLY A C 1
ATOM 1389 O O . GLY A 1 179 ? 5.809 -1.718 -10.845 1.00 96.38 179 GLY A O 1
ATOM 1390 N N . GLY A 1 180 ? 6.499 -3.325 -9.431 1.00 96.38 180 GLY A N 1
ATOM 1391 C CA . GLY A 1 180 ? 7.900 -2.900 -9.404 1.00 96.38 180 GLY A CA 1
ATOM 1392 C C . GLY A 1 180 ? 8.567 -2.968 -10.780 1.00 96.38 180 GLY A C 1
ATOM 1393 O O . GLY A 1 180 ? 9.248 -2.025 -11.169 1.00 96.38 180 GLY A O 1
ATOM 1394 N N . SER A 1 181 ? 8.324 -4.038 -11.538 1.00 95.81 181 SER A N 1
ATOM 1395 C CA . SER A 1 181 ? 8.868 -4.258 -12.878 1.00 95.81 181 SER A CA 1
ATOM 1396 C C . SER A 1 181 ? 8.322 -3.252 -13.879 1.00 95.81 181 SER A C 1
ATOM 1398 O O . SER A 1 181 ? 9.110 -2.688 -14.626 1.00 95.81 181 SER A O 1
ATOM 1400 N N . PHE A 1 182 ? 7.016 -2.957 -13.868 1.00 96.44 182 PHE A N 1
ATOM 1401 C CA . PHE A 1 182 ? 6.469 -1.909 -14.737 1.00 96.44 182 PHE A CA 1
ATOM 1402 C C . PHE A 1 182 ? 7.069 -0.540 -14.429 1.00 96.44 182 PHE A C 1
ATOM 1404 O O . PHE A 1 182 ? 7.536 0.137 -15.342 1.00 96.44 182 PHE A O 1
ATOM 1411 N N . THR A 1 183 ? 7.135 -0.159 -13.152 1.00 97.00 183 THR A N 1
ATOM 1412 C CA . THR A 1 183 ? 7.766 1.101 -12.742 1.00 97.00 183 THR A CA 1
ATOM 1413 C C . THR A 1 183 ? 9.241 1.147 -13.161 1.00 97.00 183 THR A C 1
ATOM 1415 O O . THR A 1 183 ? 9.685 2.138 -13.735 1.00 97.00 183 THR A O 1
ATOM 1418 N N . ALA A 1 184 ? 9.995 0.063 -12.954 1.00 95.88 184 ALA A N 1
ATOM 1419 C CA . ALA A 1 184 ? 11.399 -0.034 -13.346 1.00 95.88 184 ALA A CA 1
ATOM 1420 C C . ALA A 1 184 ? 11.608 0.034 -14.871 1.00 95.88 184 ALA A C 1
ATOM 1422 O O . ALA A 1 184 ? 12.569 0.663 -15.326 1.00 95.88 184 ALA A O 1
ATOM 1423 N N . SER A 1 185 ? 10.719 -0.577 -15.660 1.00 94.75 185 SER A N 1
ATOM 1424 C CA . SER A 1 185 ? 10.743 -0.488 -17.123 1.00 94.75 185 SER A CA 1
ATOM 1425 C C . SER A 1 185 ? 10.492 0.938 -17.599 1.00 94.75 185 SER A C 1
ATOM 1427 O O . SER A 1 185 ? 11.297 1.451 -18.367 1.00 94.75 185 SER A O 1
ATOM 1429 N N . ILE A 1 186 ? 9.466 1.618 -17.074 1.00 94.94 186 ILE A N 1
ATOM 1430 C CA . ILE A 1 186 ? 9.169 3.024 -17.408 1.00 94.94 186 ILE A CA 1
ATOM 1431 C C . ILE A 1 186 ? 10.375 3.919 -17.099 1.00 94.94 186 ILE A C 1
ATOM 1433 O O . ILE A 1 186 ? 10.779 4.728 -17.935 1.00 94.94 186 ILE A O 1
ATOM 1437 N N . MET A 1 187 ? 10.994 3.736 -15.927 1.00 95.25 187 MET A N 1
ATOM 1438 C CA . MET A 1 187 ? 12.205 4.462 -15.533 1.00 95.25 187 MET A CA 1
ATOM 1439 C C . MET A 1 187 ? 13.382 4.193 -16.477 1.00 95.25 187 MET A C 1
ATOM 1441 O O . MET A 1 187 ? 14.095 5.121 -16.852 1.00 95.25 187 MET A O 1
ATOM 1445 N N . SER A 1 188 ? 13.602 2.934 -16.867 1.00 92.88 188 SER A N 1
ATOM 1446 C CA . SER A 1 188 ? 14.744 2.541 -17.703 1.00 92.88 188 SER A CA 1
ATOM 1447 C C . SER A 1 188 ? 14.590 2.972 -19.158 1.00 92.88 188 SER A C 1
ATOM 1449 O O . SER A 1 188 ? 15.543 3.488 -19.735 1.00 92.88 188 SER A O 1
ATOM 1451 N N . GLU A 1 189 ? 13.410 2.768 -19.745 1.00 90.69 189 GLU A N 1
ATOM 1452 C CA . GLU A 1 189 ? 13.128 3.078 -21.151 1.00 90.69 189 GLU A CA 1
ATOM 1453 C C . GLU A 1 189 ? 13.173 4.585 -21.412 1.00 90.69 189 GLU A C 1
ATOM 1455 O O . GLU A 1 189 ? 13.690 5.015 -22.440 1.00 90.69 189 GLU A O 1
ATOM 1460 N N . ASN A 1 190 ? 12.723 5.387 -20.443 1.00 89.81 190 ASN A N 1
ATOM 1461 C CA . ASN A 1 190 ? 12.699 6.846 -20.555 1.00 89.81 190 ASN A CA 1
ATOM 1462 C C . ASN A 1 190 ? 13.886 7.535 -19.856 1.00 89.81 190 ASN A C 1
ATOM 1464 O O . ASN A 1 190 ? 14.033 8.750 -19.950 1.00 89.81 190 ASN A O 1
ATOM 1468 N N . SER A 1 191 ? 14.748 6.781 -19.159 1.00 91.81 191 SER A N 1
ATOM 1469 C CA . SER A 1 191 ? 15.859 7.311 -18.347 1.00 91.81 191 SER A CA 1
ATOM 1470 C C . SER A 1 191 ? 15.430 8.375 -17.322 1.00 91.81 191 SER A C 1
ATOM 1472 O O . SER A 1 191 ? 16.139 9.359 -17.102 1.00 91.81 191 SER A O 1
ATOM 1474 N N . ILE A 1 192 ? 14.284 8.158 -16.672 1.00 94.31 192 ILE A N 1
ATOM 1475 C CA . ILE A 1 192 ? 13.702 9.057 -15.665 1.00 94.31 192 ILE A CA 1
ATOM 1476 C C . ILE A 1 192 ? 13.804 8.477 -14.251 1.00 94.31 192 ILE A C 1
ATOM 1478 O O . ILE A 1 192 ? 13.972 7.270 -14.059 1.00 94.31 192 ILE A O 1
ATOM 1482 N N . GLU A 1 193 ? 13.693 9.347 -13.247 1.00 97.06 193 GLU A N 1
ATOM 1483 C CA . GLU A 1 193 ? 13.524 8.915 -11.858 1.00 97.06 193 GLU A CA 1
ATOM 1484 C C . GLU A 1 193 ? 12.127 8.306 -11.635 1.00 97.06 193 GLU A C 1
ATOM 1486 O O . GLU A 1 193 ? 11.215 8.501 -12.438 1.00 97.06 193 GLU A O 1
ATOM 1491 N N . ASN A 1 194 ? 11.960 7.555 -10.545 1.00 97.81 194 ASN A N 1
ATOM 1492 C CA . ASN A 1 194 ? 10.710 6.908 -10.176 1.00 97.81 194 ASN A CA 1
ATOM 1493 C C . ASN A 1 194 ? 9.537 7.913 -10.175 1.00 97.81 194 ASN A C 1
ATOM 1495 O O . ASN A 1 194 ? 9.553 8.867 -9.388 1.00 97.81 194 ASN A O 1
ATOM 1499 N N . PRO A 1 195 ? 8.502 7.701 -11.014 1.00 97.50 195 PRO A N 1
ATOM 1500 C CA . PRO A 1 195 ? 7.424 8.669 -11.208 1.00 97.50 195 PRO A CA 1
ATOM 1501 C C . PRO A 1 195 ? 6.575 8.864 -9.947 1.00 97.50 195 PRO A C 1
ATOM 1503 O O . PRO A 1 195 ? 6.070 9.960 -9.716 1.00 97.50 195 PRO A O 1
ATOM 1506 N N . PHE A 1 196 ? 6.456 7.837 -9.098 1.00 98.44 196 PHE A N 1
ATOM 1507 C CA . PHE A 1 196 ? 5.769 7.954 -7.812 1.00 98.44 196 PHE A CA 1
ATOM 1508 C C . PHE A 1 196 ? 6.605 8.727 -6.795 1.00 98.44 196 PHE A C 1
ATOM 1510 O O . PHE A 1 196 ? 6.056 9.518 -6.037 1.00 98.44 196 PHE A O 1
ATOM 1517 N N . LEU A 1 197 ? 7.925 8.509 -6.776 1.00 98.19 197 LEU A N 1
ATOM 1518 C CA . LEU A 1 197 ? 8.830 9.216 -5.869 1.00 98.19 197 LEU A CA 1
ATOM 1519 C C . LEU A 1 197 ? 8.907 10.707 -6.209 1.00 98.19 197 LEU A C 1
ATOM 1521 O O . LEU A 1 197 ? 8.835 11.549 -5.318 1.00 98.19 197 LEU A O 1
ATOM 1525 N N . LYS A 1 198 ? 9.032 11.028 -7.500 1.00 98.06 198 LYS A N 1
ATOM 1526 C CA . LYS A 1 198 ? 9.100 12.403 -8.002 1.00 98.06 198 LYS A CA 1
ATOM 1527 C C . LYS A 1 198 ? 7.817 13.187 -7.709 1.00 98.06 198 LYS A C 1
ATOM 1529 O O . LYS A 1 198 ? 7.899 14.341 -7.308 1.00 98.06 198 LYS A O 1
ATOM 1534 N N . ASN A 1 199 ? 6.653 12.553 -7.870 1.00 98.38 199 ASN A N 1
ATOM 1535 C CA . ASN A 1 199 ? 5.338 13.178 -7.680 1.00 98.38 199 ASN A CA 1
ATOM 1536 C C . ASN A 1 199 ? 4.714 12.876 -6.310 1.00 98.38 199 ASN A C 1
ATOM 1538 O O . ASN A 1 199 ? 3.499 12.970 -6.143 1.00 98.38 199 ASN A O 1
ATOM 1542 N N . PHE A 1 200 ? 5.527 12.482 -5.329 1.00 98.62 200 PHE A N 1
ATOM 1543 C CA . PHE A 1 200 ? 5.025 11.945 -4.070 1.00 98.62 200 PHE A CA 1
ATOM 1544 C C . PHE A 1 200 ? 4.116 12.927 -3.323 1.00 98.62 200 PHE A C 1
ATOM 1546 O O . PHE A 1 200 ? 3.058 12.522 -2.857 1.00 98.62 200 PHE A O 1
ATOM 1553 N N . ASP A 1 201 ? 4.465 14.214 -3.288 1.00 98.44 201 ASP A N 1
ATOM 1554 C CA . ASP A 1 201 ? 3.690 15.233 -2.563 1.00 98.44 201 ASP A CA 1
ATOM 1555 C C . ASP A 1 201 ? 2.298 15.438 -3.158 1.00 98.44 201 ASP A C 1
ATOM 1557 O O . ASP A 1 201 ? 1.309 15.473 -2.432 1.00 98.44 201 ASP A O 1
ATOM 1561 N N . TYR A 1 202 ? 2.199 15.425 -4.485 1.00 98.12 202 TYR A N 1
ATOM 1562 C CA . TYR A 1 202 ? 0.912 15.488 -5.169 1.00 98.12 202 TYR A CA 1
ATOM 1563 C C . TYR A 1 202 ? 0.067 14.227 -4.926 1.00 98.12 202 TYR A C 1
ATOM 1565 O O . TYR A 1 202 ? -1.147 14.296 -4.738 1.00 98.12 202 TYR A O 1
ATOM 1573 N N . ILE A 1 203 ? 0.704 13.052 -4.850 1.00 98.62 203 ILE A N 1
ATOM 1574 C CA . ILE A 1 203 ? 0.010 11.813 -4.473 1.00 98.62 203 ILE A CA 1
ATOM 1575 C C . ILE A 1 203 ? -0.525 11.904 -3.040 1.00 98.62 203 ILE A C 1
ATOM 1577 O O . ILE A 1 203 ? -1.651 11.464 -2.805 1.00 98.62 203 ILE A O 1
ATOM 1581 N N . LEU A 1 204 ? 0.240 12.481 -2.103 1.00 98.69 204 LEU A N 1
ATOM 1582 C CA . LEU A 1 204 ? -0.205 12.699 -0.724 1.00 98.69 204 LEU A CA 1
ATOM 1583 C C . LEU A 1 204 ? -1.456 13.587 -0.670 1.00 98.69 204 LEU A C 1
ATOM 1585 O O . LEU A 1 204 ? -2.418 13.230 0.011 1.00 98.69 204 LEU A O 1
ATOM 1589 N N . GLU A 1 205 ? -1.487 14.681 -1.432 1.00 98.12 205 GLU A N 1
ATOM 1590 C CA . GLU A 1 205 ? -2.669 15.545 -1.545 1.00 98.12 205 GLU A CA 1
ATOM 1591 C C . GLU A 1 205 ? -3.902 14.749 -2.002 1.00 98.12 205 GLU A C 1
ATOM 1593 O O . GLU A 1 205 ? -4.915 14.723 -1.297 1.00 98.12 205 GLU A O 1
ATOM 1598 N N . MET A 1 206 ? -3.790 14.004 -3.110 1.00 97.69 206 MET A N 1
ATOM 1599 C CA . MET A 1 206 ? -4.898 13.214 -3.663 1.00 97.69 206 MET A CA 1
ATOM 1600 C C . MET A 1 206 ? -5.444 12.169 -2.678 1.00 97.69 206 MET A C 1
ATOM 1602 O O . MET A 1 206 ? -6.659 12.035 -2.509 1.00 97.69 206 MET A O 1
ATOM 1606 N N . VAL A 1 207 ? -4.570 11.405 -2.009 1.00 97.94 207 VAL A N 1
ATOM 1607 C CA . VAL A 1 207 ? -5.018 10.359 -1.068 1.00 97.94 207 VAL A CA 1
ATOM 1608 C C . VAL A 1 207 ? -5.621 10.953 0.205 1.00 97.94 207 VAL A C 1
ATOM 1610 O O . VAL A 1 207 ? -6.547 10.368 0.776 1.00 97.94 207 VAL A O 1
ATOM 1613 N N . LYS A 1 208 ? -5.153 12.133 0.632 1.00 97.88 208 LYS A N 1
ATOM 1614 C CA . LYS A 1 208 ? -5.651 12.828 1.824 1.00 97.88 208 LYS A CA 1
ATOM 1615 C C . LYS A 1 208 ? -7.095 13.294 1.663 1.00 97.88 208 LYS A C 1
ATOM 1617 O O . LYS A 1 208 ? -7.867 13.177 2.616 1.00 97.88 208 LYS A O 1
ATOM 1622 N N . GLU A 1 209 ? -7.493 13.746 0.472 1.00 94.62 209 GLU A N 1
ATOM 1623 C CA . GLU A 1 209 ? -8.854 14.243 0.199 1.00 94.62 209 GLU A CA 1
ATOM 1624 C C . GLU A 1 209 ? -9.961 13.238 0.549 1.00 94.62 209 GLU A C 1
ATOM 1626 O O . GLU A 1 209 ? -11.066 13.620 0.950 1.00 94.62 209 GLU A O 1
ATOM 1631 N N . ARG A 1 210 ? -9.674 11.941 0.399 1.00 95.19 210 ARG A N 1
ATOM 1632 C CA . ARG A 1 210 ? -10.628 10.852 0.651 1.00 95.19 210 ARG A CA 1
ATOM 1633 C C . ARG A 1 210 ? -10.207 9.915 1.784 1.00 95.19 210 ARG A C 1
ATOM 1635 O O . ARG A 1 210 ? -10.894 8.920 2.002 1.00 95.19 210 ARG A O 1
ATOM 1642 N N . ASP A 1 211 ? -9.151 10.253 2.533 1.00 97.25 211 ASP A N 1
ATOM 1643 C CA . ASP A 1 211 ? -8.593 9.427 3.620 1.00 97.25 211 ASP A CA 1
ATOM 1644 C C . ASP A 1 211 ? -8.261 8.000 3.137 1.00 97.25 211 ASP A C 1
ATOM 1646 O O . ASP A 1 211 ? -8.626 6.995 3.752 1.00 97.25 211 ASP A O 1
ATOM 1650 N N . ILE A 1 212 ? -7.617 7.931 1.968 1.00 98.06 212 ILE A N 1
ATOM 1651 C CA . ILE A 1 212 ? -7.154 6.693 1.343 1.00 98.06 212 ILE A CA 1
ATOM 1652 C C . ILE A 1 212 ? -5.890 6.235 2.063 1.00 98.06 212 ILE A C 1
ATOM 1654 O O . ILE A 1 212 ? -4.953 7.008 2.265 1.00 98.06 212 ILE A O 1
ATOM 1658 N N . VAL A 1 213 ? -5.846 4.954 2.430 1.00 98.62 213 VAL A N 1
ATOM 1659 C CA . VAL A 1 213 ? -4.650 4.367 3.041 1.00 98.62 213 VAL A CA 1
ATOM 1660 C C . VAL A 1 213 ? -3.602 4.148 1.957 1.00 98.62 213 VAL A C 1
ATOM 1662 O O . VAL A 1 213 ? -3.858 3.463 0.964 1.00 98.62 213 VAL A O 1
ATOM 1665 N N . LEU A 1 214 ? -2.404 4.684 2.153 1.00 98.56 214 LEU A N 1
ATOM 1666 C CA . LEU A 1 214 ? -1.299 4.472 1.232 1.00 98.56 214 LEU A CA 1
ATOM 1667 C C . LEU A 1 214 ? -0.597 3.154 1.562 1.00 98.56 214 LEU A C 1
ATOM 1669 O O . LEU A 1 214 ? -0.157 2.948 2.691 1.00 98.56 214 LEU A O 1
ATOM 1673 N N . ASN A 1 215 ? -0.490 2.257 0.588 1.00 98.06 215 ASN A N 1
ATOM 1674 C CA . ASN A 1 215 ? 0.277 1.029 0.725 1.00 98.06 215 ASN A CA 1
ATOM 1675 C C . ASN A 1 215 ? 1.550 1.134 -0.123 1.00 98.06 215 ASN A C 1
ATOM 1677 O O . ASN A 1 215 ? 1.502 1.398 -1.326 1.00 98.06 215 ASN A O 1
ATOM 1681 N N . PHE A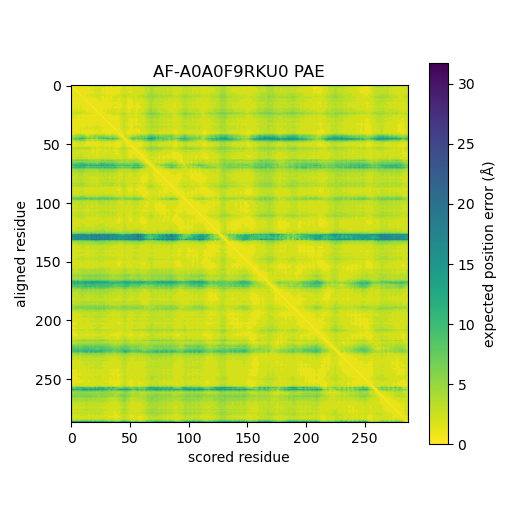 1 216 ? 2.704 0.963 0.507 1.00 98.00 216 PHE A N 1
ATOM 1682 C CA . PHE A 1 216 ? 3.971 0.997 -0.204 1.00 98.00 216 PHE A CA 1
ATOM 1683 C C . PHE A 1 216 ? 4.408 -0.412 -0.589 1.00 98.00 216 PHE A C 1
ATOM 1685 O O . PHE A 1 216 ? 4.778 -1.214 0.270 1.00 98.00 216 PHE A O 1
ATOM 1692 N N . GLY A 1 217 ? 4.387 -0.687 -1.893 1.00 96.44 217 GLY A N 1
ATOM 1693 C CA . GLY A 1 217 ? 4.793 -1.965 -2.465 1.00 96.44 217 GLY A CA 1
ATOM 1694 C C . GLY A 1 217 ? 6.292 -2.243 -2.318 1.00 96.44 217 GLY A C 1
ATOM 1695 O O . GLY A 1 217 ? 7.107 -1.337 -2.128 1.00 96.44 217 GLY A O 1
ATOM 1696 N N . ASN A 1 218 ? 6.650 -3.518 -2.456 1.00 93.75 218 ASN A N 1
ATOM 1697 C CA . ASN A 1 218 ? 8.021 -4.026 -2.391 1.00 93.75 218 ASN A CA 1
ATOM 1698 C C . ASN A 1 218 ? 8.529 -4.472 -3.774 1.00 93.75 218 ASN A C 1
ATOM 1700 O O . ASN A 1 218 ? 8.466 -5.643 -4.159 1.00 93.75 218 ASN A O 1
ATOM 1704 N N . ALA A 1 219 ? 9.041 -3.536 -4.570 1.00 94.94 219 ALA A N 1
ATOM 1705 C CA . ALA A 1 219 ? 9.637 -3.865 -5.861 1.00 94.94 219 ALA A CA 1
ATOM 1706 C C . ALA A 1 219 ? 10.851 -4.791 -5.696 1.00 94.94 219 ALA A C 1
ATOM 1708 O O . ALA A 1 219 ? 11.016 -5.744 -6.456 1.00 94.94 219 ALA A O 1
ATOM 1709 N N . MET A 1 220 ? 11.657 -4.560 -4.662 1.00 93.31 220 MET A N 1
ATOM 1710 C CA . MET A 1 220 ? 12.921 -5.246 -4.424 1.00 93.31 220 MET A CA 1
ATOM 1711 C C . MET A 1 220 ? 12.773 -6.472 -3.515 1.00 93.31 220 MET A C 1
ATOM 1713 O O . MET A 1 220 ? 13.767 -6.926 -2.948 1.00 93.31 220 MET A O 1
ATOM 1717 N N . ARG A 1 221 ? 11.578 -7.064 -3.396 1.00 93.00 221 ARG A N 1
ATOM 1718 C CA . ARG A 1 221 ? 11.385 -8.313 -2.637 1.00 93.00 221 ARG A CA 1
ATOM 1719 C C . ARG A 1 221 ? 12.160 -9.502 -3.217 1.00 93.00 221 ARG A C 1
ATOM 1721 O O . ARG A 1 221 ? 12.552 -9.491 -4.385 1.00 93.00 221 ARG A O 1
ATOM 1728 N N . SER A 1 222 ? 12.327 -10.536 -2.395 1.00 90.00 222 SER A N 1
ATOM 1729 C CA . SER A 1 222 ? 12.942 -11.807 -2.787 1.00 90.00 222 SER A CA 1
ATOM 1730 C C . SER A 1 222 ? 12.133 -12.523 -3.876 1.00 90.00 222 SER A C 1
ATOM 1732 O O . SER A 1 222 ? 10.914 -12.685 -3.751 1.00 90.00 222 SER A O 1
ATOM 1734 N N . GLY A 1 223 ? 12.827 -12.984 -4.919 1.00 89.31 223 GLY A N 1
ATOM 1735 C CA . GLY A 1 223 ? 12.271 -13.772 -6.015 1.00 89.31 223 GLY A CA 1
ATOM 1736 C C . GLY A 1 223 ? 12.343 -15.280 -5.801 1.00 89.31 223 GLY A C 1
ATOM 1737 O O . GLY A 1 223 ? 11.530 -16.008 -6.365 1.00 89.31 223 GLY A O 1
ATOM 1738 N N . CYS A 1 224 ? 13.275 -15.760 -4.977 1.00 88.50 224 CYS A N 1
ATOM 1739 C CA . CYS A 1 224 ? 13.419 -17.178 -4.663 1.00 88.50 224 CYS A CA 1
ATOM 1740 C C . CYS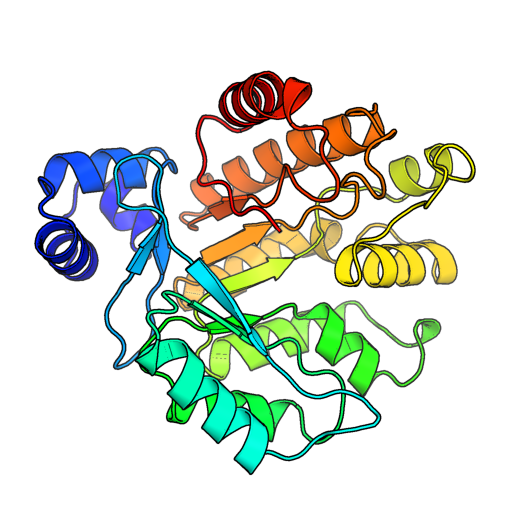 A 1 224 ? 13.923 -17.415 -3.233 1.00 88.50 224 CYS A C 1
ATOM 1742 O O . CYS A 1 224 ? 14.511 -16.545 -2.608 1.00 88.50 224 CYS A O 1
ATOM 1744 N N . ILE A 1 225 ? 13.765 -18.639 -2.718 1.00 88.19 225 ILE A N 1
ATOM 1745 C CA . ILE A 1 225 ? 14.168 -18.993 -1.340 1.00 88.19 225 ILE A CA 1
ATOM 1746 C C . ILE A 1 225 ? 15.679 -18.875 -1.065 1.00 88.19 225 ILE A C 1
ATOM 1748 O O . ILE A 1 225 ? 16.096 -18.984 0.087 1.00 88.19 225 ILE A O 1
ATOM 1752 N N . HIS A 1 226 ? 16.494 -18.713 -2.112 1.00 83.75 226 HIS A N 1
ATOM 1753 C CA . HIS A 1 226 ? 17.937 -18.501 -1.998 1.00 83.75 226 HIS A CA 1
ATOM 1754 C C . HIS A 1 226 ? 18.292 -17.020 -1.832 1.00 83.75 226 HIS A C 1
ATOM 1756 O O . HIS A 1 226 ? 19.397 -16.717 -1.380 1.00 83.75 226 HIS A O 1
ATOM 1762 N N . ASP A 1 227 ? 17.378 -16.107 -2.170 1.00 82.06 227 ASP A N 1
ATOM 1763 C CA . ASP A 1 227 ? 17.605 -14.682 -1.989 1.00 82.06 227 ASP A CA 1
ATOM 1764 C C . ASP A 1 227 ? 17.571 -14.362 -0.488 1.00 82.06 227 ASP A C 1
ATOM 1766 O O . ASP A 1 227 ? 16.619 -14.670 0.236 1.00 82.06 227 ASP A O 1
ATOM 1770 N N . LYS A 1 228 ? 18.639 -13.730 -0.005 1.00 87.00 228 LYS A N 1
ATOM 1771 C CA . LYS A 1 228 ? 18.670 -13.084 1.310 1.00 87.00 228 LYS A CA 1
ATOM 1772 C C . LYS A 1 228 ? 18.275 -11.617 1.152 1.00 87.00 228 LYS A C 1
ATOM 1774 O O . LYS A 1 228 ? 18.267 -11.102 0.036 1.00 87.00 228 LYS A O 1
ATOM 1779 N N . ILE A 1 229 ? 17.979 -10.939 2.264 1.00 90.06 229 ILE A N 1
ATOM 1780 C CA . ILE A 1 229 ? 17.794 -9.480 2.252 1.00 90.06 229 ILE A CA 1
ATOM 1781 C C . ILE A 1 229 ? 19.109 -8.853 1.790 1.00 90.06 229 ILE A C 1
ATOM 1783 O O . ILE A 1 229 ? 20.088 -8.821 2.536 1.00 90.06 229 ILE A O 1
ATOM 1787 N N . ASP A 1 230 ? 19.128 -8.397 0.544 1.00 91.38 230 ASP A N 1
ATOM 1788 C CA . ASP A 1 230 ? 20.276 -7.742 -0.062 1.00 91.38 230 ASP A CA 1
ATOM 1789 C C . ASP A 1 230 ? 20.246 -6.223 0.172 1.00 91.38 230 ASP A C 1
ATOM 1791 O O . ASP A 1 230 ? 19.325 -5.661 0.774 1.00 91.38 230 ASP A O 1
ATOM 1795 N N . GLU A 1 231 ? 21.283 -5.541 -0.313 1.00 93.19 231 GLU A N 1
ATOM 1796 C CA . GLU A 1 231 ? 21.419 -4.088 -0.190 1.00 93.19 231 GLU A CA 1
ATOM 1797 C C . GLU A 1 231 ? 20.259 -3.313 -0.842 1.00 93.19 231 GLU A C 1
ATOM 1799 O O . GLU A 1 231 ? 19.909 -2.232 -0.371 1.00 93.19 231 GLU A O 1
ATOM 1804 N N . PHE A 1 232 ? 19.621 -3.865 -1.881 1.00 93.38 232 PHE A N 1
ATOM 1805 C CA . PHE A 1 232 ? 18.535 -3.207 -2.615 1.00 93.38 232 PHE A CA 1
ATOM 1806 C C . PHE A 1 232 ? 17.197 -3.341 -1.902 1.00 93.38 232 PHE A C 1
ATOM 1808 O O . PHE A 1 232 ? 16.460 -2.360 -1.803 1.00 93.38 232 PHE A O 1
ATOM 1815 N N . GLN A 1 233 ? 16.903 -4.525 -1.362 1.00 94.00 233 GLN A N 1
ATOM 1816 C CA . GLN A 1 233 ? 15.736 -4.728 -0.516 1.00 94.00 233 GLN A CA 1
ATOM 1817 C C . GLN A 1 233 ? 15.857 -3.885 0.756 1.00 94.00 233 GLN A C 1
ATOM 1819 O O . GLN A 1 233 ? 14.907 -3.207 1.135 1.00 94.00 233 GLN A O 1
ATOM 1824 N N . LEU A 1 234 ? 17.038 -3.845 1.384 1.00 94.75 234 LEU A N 1
ATOM 1825 C CA . LEU A 1 234 ? 17.269 -2.998 2.555 1.00 94.75 234 LEU A CA 1
ATOM 1826 C C . LEU A 1 234 ? 17.104 -1.505 2.229 1.00 94.75 234 LEU A C 1
ATOM 1828 O O . LEU A 1 234 ? 16.456 -0.781 2.988 1.00 94.75 234 LEU A O 1
ATOM 1832 N N . ALA A 1 235 ? 17.649 -1.045 1.098 1.00 95.31 235 ALA A N 1
ATOM 1833 C CA . ALA A 1 235 ? 17.480 0.332 0.642 1.00 95.31 235 ALA A CA 1
ATOM 1834 C C . ALA A 1 235 ? 16.002 0.683 0.405 1.00 95.31 235 ALA A C 1
ATOM 1836 O O . ALA A 1 235 ? 15.566 1.763 0.810 1.00 95.31 235 ALA A O 1
ATOM 1837 N N . GLU A 1 236 ? 15.225 -0.230 -0.185 1.00 96.44 236 GLU A N 1
ATOM 1838 C CA . GLU A 1 236 ? 13.783 -0.057 -0.371 1.00 96.44 236 GLU A CA 1
ATOM 1839 C C . GLU A 1 236 ? 13.038 0.026 0.965 1.00 96.44 236 GLU A C 1
ATOM 1841 O O . GLU A 1 236 ? 12.232 0.933 1.152 1.00 96.44 236 GLU A O 1
ATOM 1846 N N . ILE A 1 237 ? 13.336 -0.848 1.932 1.00 96.19 237 ILE A N 1
ATOM 1847 C CA . ILE A 1 237 ? 12.713 -0.815 3.267 1.00 96.19 237 ILE A CA 1
ATOM 1848 C C . ILE A 1 237 ? 12.975 0.529 3.960 1.00 96.19 237 ILE A C 1
ATOM 1850 O O . ILE A 1 237 ? 12.058 1.139 4.515 1.00 96.19 237 ILE A O 1
ATOM 1854 N N . LEU A 1 238 ? 14.221 1.006 3.921 1.00 96.94 238 LEU A N 1
ATOM 1855 C CA . LEU A 1 238 ? 14.610 2.274 4.537 1.00 96.94 238 LEU A CA 1
ATOM 1856 C C . LEU A 1 238 ? 13.938 3.469 3.856 1.00 96.94 238 LEU A C 1
ATOM 1858 O O . LEU A 1 238 ? 13.486 4.387 4.542 1.00 96.94 238 LEU A O 1
ATOM 1862 N N . LEU A 1 239 ? 13.856 3.469 2.524 1.00 97.56 239 LEU A N 1
ATOM 1863 C CA . LEU A 1 239 ? 13.183 4.535 1.788 1.00 97.56 239 LEU A CA 1
ATOM 1864 C C . LEU A 1 239 ? 11.666 4.499 2.018 1.00 97.56 239 LEU A C 1
ATOM 1866 O O . LEU A 1 239 ? 11.084 5.542 2.299 1.00 97.56 239 LEU A O 1
ATOM 1870 N N . ASN A 1 240 ? 11.045 3.319 2.029 1.00 97.25 240 ASN A N 1
ATOM 1871 C CA . ASN A 1 240 ? 9.645 3.138 2.418 1.00 97.25 240 ASN A CA 1
ATOM 1872 C C . ASN A 1 240 ? 9.363 3.701 3.814 1.00 97.25 240 ASN A C 1
ATOM 1874 O O . ASN A 1 240 ? 8.381 4.412 4.001 1.00 97.25 240 ASN A O 1
ATOM 1878 N N . SER A 1 241 ? 10.242 3.444 4.787 1.00 97.75 241 SER A N 1
ATOM 1879 C CA . SER A 1 241 ? 10.109 3.987 6.145 1.00 97.75 241 SER A CA 1
ATOM 1880 C C . SER A 1 241 ? 10.129 5.523 6.166 1.00 97.75 241 SER A C 1
ATOM 1882 O O . SER A 1 241 ? 9.295 6.143 6.830 1.00 97.75 241 SER A O 1
ATOM 1884 N N . LYS A 1 242 ? 11.015 6.148 5.376 1.00 98.12 242 LYS A N 1
ATOM 1885 C CA . LYS A 1 242 ? 11.084 7.613 5.226 1.00 98.12 242 LYS A CA 1
ATOM 1886 C C . LYS A 1 242 ? 9.833 8.189 4.559 1.00 98.12 242 LYS A C 1
ATOM 1888 O O . LYS A 1 242 ? 9.272 9.160 5.058 1.00 98.12 242 LYS A O 1
ATOM 1893 N N . LEU A 1 243 ? 9.377 7.584 3.461 1.00 98.44 243 LEU A N 1
ATOM 1894 C CA . LEU A 1 243 ? 8.160 8.015 2.763 1.00 98.44 243 LEU A CA 1
ATOM 1895 C C . LEU A 1 243 ? 6.921 7.846 3.648 1.00 98.44 243 LEU A C 1
ATOM 1897 O O . LEU A 1 243 ? 6.058 8.719 3.677 1.00 98.44 243 LEU A O 1
ATOM 1901 N N . ALA A 1 244 ? 6.861 6.769 4.429 1.00 98.38 244 ALA A N 1
ATOM 1902 C CA . ALA A 1 244 ? 5.791 6.538 5.386 1.00 98.38 244 ALA A CA 1
ATOM 1903 C C . ALA A 1 244 ? 5.773 7.575 6.512 1.00 98.38 244 ALA A C 1
ATOM 1905 O O . ALA A 1 244 ? 4.699 8.017 6.910 1.00 98.38 244 ALA A O 1
ATOM 1906 N N . GLN A 1 245 ? 6.943 7.978 7.015 1.00 98.25 245 GLN A N 1
ATOM 1907 C CA . GLN A 1 245 ? 7.039 9.073 7.977 1.00 98.25 245 GLN A CA 1
ATOM 1908 C C . GLN A 1 245 ? 6.504 10.378 7.380 1.00 98.25 245 GLN A C 1
ATOM 1910 O O . GLN A 1 245 ? 5.639 10.993 7.996 1.00 98.25 245 GLN A O 1
ATOM 1915 N N . LYS A 1 246 ? 6.933 10.738 6.166 1.00 98.56 246 LYS A N 1
ATOM 1916 C CA . LYS A 1 246 ? 6.444 11.936 5.469 1.00 98.56 246 LYS A CA 1
ATOM 1917 C C . LYS A 1 246 ? 4.925 11.901 5.251 1.00 98.56 246 LYS A C 1
ATOM 1919 O O . LYS A 1 246 ? 4.235 12.867 5.541 1.00 98.56 246 LYS A O 1
ATOM 1924 N N . ALA A 1 247 ? 4.378 10.764 4.819 1.00 98.62 247 ALA A N 1
ATOM 1925 C CA . ALA A 1 247 ? 2.932 10.596 4.678 1.00 98.62 247 ALA A CA 1
ATOM 1926 C C . ALA A 1 247 ? 2.194 10.763 6.021 1.00 98.62 247 ALA A C 1
ATOM 1928 O O . ALA A 1 247 ? 1.155 11.414 6.077 1.00 98.62 247 ALA A O 1
ATOM 1929 N N . ASN A 1 248 ? 2.733 10.217 7.116 1.00 98.19 248 ASN A N 1
ATOM 1930 C CA . ASN A 1 248 ? 2.159 10.398 8.450 1.00 98.19 248 ASN A CA 1
ATOM 1931 C C . ASN A 1 248 ? 2.216 11.861 8.927 1.00 98.19 248 ASN A C 1
ATOM 1933 O O . ASN A 1 248 ? 1.258 12.321 9.545 1.00 98.19 248 ASN A O 1
ATOM 1937 N N . GLU A 1 249 ? 3.298 12.590 8.639 1.00 98.06 249 GLU A N 1
ATOM 1938 C CA . GLU A 1 249 ? 3.416 14.033 8.916 1.00 98.06 249 GLU A CA 1
ATOM 1939 C C . GLU A 1 249 ? 2.328 14.833 8.178 1.00 98.06 249 GLU A C 1
ATOM 1941 O O . GLU A 1 249 ? 1.731 15.737 8.760 1.00 98.06 249 GLU A O 1
ATOM 1946 N N . GLU A 1 250 ? 1.965 14.408 6.965 1.00 98.31 250 GLU A N 1
ATOM 1947 C CA . GLU A 1 250 ? 0.835 14.944 6.192 1.00 98.31 250 GLU A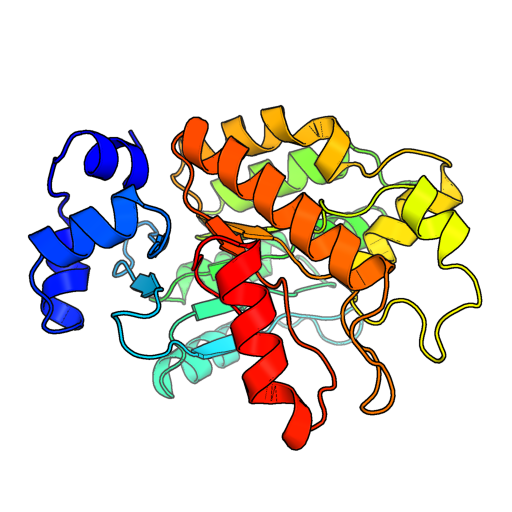 CA 1
ATOM 1948 C C . GLU A 1 250 ? -0.539 14.393 6.611 1.00 98.31 250 GLU A C 1
ATOM 1950 O O . GLU A 1 250 ? -1.563 14.688 5.990 1.00 98.31 250 GLU A O 1
ATOM 1955 N N . GLY A 1 251 ? -0.613 13.608 7.685 1.00 98.19 251 GLY A N 1
ATOM 1956 C CA . GLY A 1 251 ? -1.873 13.094 8.208 1.00 98.19 251 GLY A CA 1
ATOM 1957 C C . GLY A 1 251 ? -2.422 11.875 7.462 1.00 98.19 251 GLY A C 1
ATOM 1958 O O . GLY A 1 251 ? -3.612 11.586 7.562 1.00 98.19 251 GLY A O 1
ATOM 1959 N N . ILE A 1 252 ? -1.603 11.159 6.694 1.00 98.62 252 ILE A N 1
ATOM 1960 C CA . ILE A 1 252 ? -2.028 10.016 5.876 1.00 98.62 252 ILE A CA 1
ATOM 1961 C C . ILE A 1 252 ? -1.636 8.704 6.554 1.00 98.62 252 ILE A C 1
ATOM 1963 O O . ILE A 1 252 ? -0.565 8.560 7.145 1.00 98.62 252 ILE A O 1
ATOM 1967 N N . GLN A 1 253 ? -2.533 7.726 6.469 1.00 98.75 253 GLN A N 1
ATOM 1968 C CA . GLN A 1 253 ? -2.354 6.385 7.017 1.00 98.75 253 GLN A CA 1
ATOM 1969 C C . GLN A 1 253 ? -1.536 5.513 6.061 1.00 98.75 253 GLN A C 1
ATOM 1971 O O . GLN A 1 253 ? -1.747 5.566 4.850 1.00 98.75 253 GLN A O 1
ATOM 1976 N N . VAL A 1 254 ? -0.637 4.682 6.599 1.00 98.62 254 VAL A N 1
ATOM 1977 C CA . VAL A 1 254 ? 0.324 3.923 5.786 1.00 98.62 254 VAL A CA 1
ATOM 1978 C C . VAL A 1 254 ? 0.395 2.447 6.175 1.00 98.62 254 VAL A C 1
ATOM 1980 O O . VAL A 1 254 ? 0.497 2.110 7.355 1.00 98.62 254 VAL A O 1
ATOM 1983 N N . ILE A 1 255 ? 0.422 1.582 5.163 1.00 98.50 255 ILE A N 1
ATOM 1984 C CA . ILE A 1 255 ? 0.817 0.171 5.244 1.00 98.50 255 ILE A CA 1
ATOM 1985 C C . ILE A 1 255 ? 2.106 -0.010 4.439 1.00 98.50 255 ILE A C 1
ATOM 1987 O O . ILE A 1 255 ? 2.314 0.666 3.431 1.00 98.50 255 ILE A O 1
ATOM 1991 N N . LEU A 1 256 ? 2.981 -0.908 4.889 1.00 97.56 256 LEU A N 1
ATOM 1992 C CA . LEU A 1 256 ? 4.188 -1.268 4.155 1.00 97.56 256 LEU A CA 1
ATOM 1993 C C . LEU A 1 256 ? 4.148 -2.731 3.731 1.00 97.56 256 LEU A C 1
ATOM 1995 O O . LEU A 1 256 ? 3.918 -3.611 4.560 1.00 97.56 256 LEU A O 1
ATOM 1999 N N . GLU A 1 257 ? 4.488 -2.993 2.472 1.00 95.12 257 GLU A N 1
ATOM 2000 C CA . GLU A 1 257 ? 4.774 -4.341 1.974 1.00 95.12 257 GLU A CA 1
ATOM 2001 C C . GLU A 1 257 ? 6.258 -4.704 2.105 1.00 95.12 257 GLU A C 1
ATOM 2003 O O . GLU A 1 257 ? 6.724 -5.653 1.493 1.00 95.12 257 GLU A O 1
ATOM 2008 N N . SER A 1 258 ? 7.033 -3.954 2.893 1.00 79.25 258 SER A N 1
ATOM 2009 C CA . SER A 1 258 ? 8.508 -3.950 2.973 1.00 79.25 258 SER A CA 1
ATOM 2010 C C . SER A 1 258 ? 9.210 -5.313 3.065 1.00 79.25 258 SER A C 1
ATOM 2012 O O . SER A 1 258 ? 10.404 -5.396 2.786 1.00 79.25 258 SER A O 1
ATOM 2014 N N . LEU A 1 259 ? 8.510 -6.385 3.435 1.00 84.62 259 LEU A N 1
ATOM 2015 C CA . LEU A 1 259 ? 9.009 -7.756 3.397 1.00 84.62 259 LEU A CA 1
ATOM 2016 C C . LEU A 1 259 ? 8.002 -8.688 2.726 1.00 84.62 259 LEU A C 1
ATOM 2018 O O . LEU A 1 259 ? 6.797 -8.503 2.853 1.00 84.62 259 LEU A O 1
ATOM 2022 N N . GLY A 1 260 ? 8.501 -9.727 2.063 1.00 79.75 260 GLY A N 1
ATOM 2023 C CA . GLY A 1 260 ? 7.667 -10.726 1.402 1.00 79.75 260 GLY A CA 1
ATOM 2024 C C . GLY A 1 260 ? 8.394 -11.413 0.255 1.00 79.75 260 GLY A C 1
ATOM 2025 O O . GLY A 1 260 ? 9.624 -11.330 0.143 1.00 79.75 260 GLY A O 1
ATOM 2026 N N . GLY A 1 261 ? 7.620 -12.076 -0.601 1.00 86.62 261 GLY A N 1
ATOM 2027 C CA . GLY A 1 261 ? 8.140 -12.934 -1.655 1.00 86.62 261 GLY A CA 1
ATOM 2028 C C . GLY A 1 261 ? 8.576 -14.291 -1.112 1.00 86.62 261 GLY A C 1
ATOM 2029 O O . GLY A 1 261 ? 7.937 -14.877 -0.239 1.00 86.62 261 GLY A O 1
ATOM 2030 N N . HIS A 1 262 ? 9.677 -14.817 -1.637 1.00 90.81 262 HIS A N 1
ATOM 2031 C CA . HIS A 1 262 ? 10.113 -16.173 -1.320 1.00 90.81 262 HIS A CA 1
ATOM 2032 C C . HIS A 1 262 ? 11.103 -16.174 -0.152 1.00 90.81 262 HIS A C 1
ATOM 2034 O O . HIS A 1 262 ? 12.268 -15.823 -0.308 1.00 90.81 262 HIS A O 1
ATOM 2040 N N . VAL A 1 263 ? 10.651 -16.598 1.027 1.00 91.00 263 VAL A N 1
ATOM 2041 C CA . VAL A 1 263 ? 11.466 -16.574 2.251 1.00 91.00 263 VAL A CA 1
ATOM 2042 C C . VAL A 1 263 ? 11.628 -17.984 2.798 1.00 91.00 263 VAL A C 1
ATOM 2044 O O . VAL A 1 263 ? 10.661 -18.743 2.881 1.00 91.00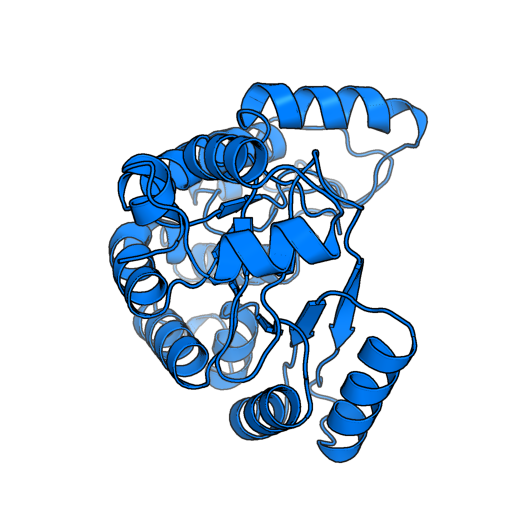 263 VAL A O 1
ATOM 2047 N N . ASN A 1 264 ? 12.848 -18.349 3.192 1.00 91.75 264 ASN A N 1
ATOM 2048 C CA . ASN A 1 264 ? 13.065 -19.594 3.916 1.00 91.75 264 ASN A CA 1
ATOM 2049 C C . ASN A 1 264 ? 12.417 -19.501 5.307 1.00 91.75 264 ASN A C 1
ATOM 2051 O O . ASN A 1 264 ? 12.585 -18.503 6.007 1.00 91.75 264 ASN A O 1
ATOM 2055 N N . ALA A 1 265 ? 11.718 -20.554 5.736 1.00 92.12 265 ALA A N 1
ATOM 2056 C CA . ALA A 1 265 ? 11.035 -20.579 7.030 1.00 92.12 265 ALA A CA 1
ATOM 2057 C C . ALA A 1 265 ? 11.965 -20.241 8.212 1.00 92.12 265 ALA A C 1
ATOM 2059 O O . ALA A 1 265 ? 11.543 -19.566 9.151 1.00 92.12 265 ALA A O 1
ATOM 2060 N N . ASN A 1 266 ? 13.239 -20.643 8.135 1.00 93.12 266 ASN A N 1
ATOM 2061 C CA . ASN A 1 266 ? 14.235 -20.377 9.173 1.00 93.12 266 ASN A CA 1
ATOM 2062 C C . ASN A 1 266 ? 14.589 -18.887 9.303 1.00 93.12 266 ASN A C 1
ATOM 2064 O O . ASN A 1 266 ? 15.000 -18.458 10.376 1.00 93.12 266 ASN A O 1
ATOM 2068 N N . ASP A 1 267 ? 14.410 -18.093 8.243 1.00 91.88 267 ASP A N 1
ATOM 2069 C CA . ASP A 1 267 ? 14.742 -16.666 8.244 1.00 91.88 267 ASP A CA 1
ATOM 2070 C C . ASP A 1 267 ? 13.557 -15.779 8.678 1.00 91.88 267 ASP A C 1
ATOM 2072 O O . ASP A 1 267 ? 13.747 -14.599 8.981 1.00 91.88 267 ASP A O 1
ATOM 2076 N N . LEU A 1 268 ? 12.329 -16.319 8.734 1.00 91.50 268 LEU A N 1
ATOM 2077 C CA . LEU A 1 268 ? 11.100 -15.534 8.939 1.00 91.50 268 LEU A CA 1
ATOM 2078 C C . LEU A 1 268 ? 11.142 -14.666 10.200 1.00 91.50 268 LEU A C 1
ATOM 2080 O O . LEU A 1 268 ? 10.752 -13.500 10.165 1.00 91.50 268 LEU A O 1
ATOM 2084 N N . ILE A 1 269 ? 11.621 -15.217 11.318 1.00 94.12 269 ILE A N 1
ATOM 2085 C CA . ILE A 1 269 ? 11.671 -14.492 12.594 1.00 94.12 269 ILE A CA 1
ATOM 2086 C C . ILE A 1 269 ? 12.579 -13.263 12.477 1.00 94.12 269 ILE A C 1
ATOM 2088 O O . ILE A 1 269 ? 12.214 -12.180 12.941 1.00 94.12 269 ILE A O 1
ATOM 2092 N N . ASP A 1 270 ? 13.742 -13.412 11.849 1.00 93.94 270 ASP A N 1
ATOM 2093 C CA . ASP A 1 270 ? 14.713 -12.329 11.723 1.00 93.94 270 ASP A CA 1
ATOM 2094 C C . ASP A 1 270 ? 14.267 -11.285 10.703 1.00 93.94 270 ASP A C 1
ATOM 2096 O O . ASP A 1 270 ? 14.400 -10.089 10.958 1.00 93.94 270 ASP A O 1
ATOM 2100 N N . TRP A 1 271 ? 13.617 -11.711 9.621 1.00 93.88 271 TRP A N 1
ATOM 2101 C CA . TRP A 1 271 ? 12.977 -10.807 8.671 1.00 93.88 271 TRP A CA 1
ATOM 2102 C C . TRP A 1 271 ? 11.928 -9.944 9.379 1.00 93.88 271 TRP A C 1
ATOM 2104 O O . TRP A 1 271 ? 12.008 -8.719 9.340 1.00 93.88 271 TRP A O 1
ATOM 2114 N N . ILE A 1 272 ? 11.009 -10.542 10.142 1.00 94.19 272 ILE A N 1
ATOM 2115 C CA . ILE A 1 272 ? 9.999 -9.774 10.886 1.00 94.19 272 ILE A CA 1
ATOM 2116 C C . ILE A 1 272 ? 10.634 -8.797 11.890 1.00 94.19 272 ILE A C 1
ATOM 2118 O O . ILE A 1 272 ? 10.138 -7.674 12.033 1.00 94.19 272 ILE A O 1
ATOM 2122 N N . LYS A 1 273 ? 11.734 -9.168 12.563 1.00 95.25 273 LYS A N 1
ATOM 2123 C CA . LYS A 1 273 ? 12.481 -8.232 13.427 1.00 95.25 273 LYS A CA 1
ATOM 2124 C C . LYS A 1 273 ? 13.041 -7.056 12.628 1.00 95.25 273 LYS A C 1
ATOM 2126 O O . LYS A 1 273 ? 12.894 -5.919 13.069 1.00 95.25 273 LYS A O 1
ATOM 2131 N N . ILE A 1 274 ? 13.636 -7.312 11.460 1.00 95.06 274 ILE A N 1
ATOM 2132 C CA . ILE A 1 274 ? 14.171 -6.270 10.572 1.00 95.06 274 ILE A CA 1
ATOM 2133 C C . ILE A 1 274 ? 13.068 -5.282 10.189 1.00 95.06 274 ILE A C 1
ATOM 2135 O O . ILE A 1 274 ? 13.247 -4.081 10.382 1.00 95.06 274 ILE A O 1
ATOM 2139 N N . HIS A 1 275 ? 11.900 -5.760 9.743 1.00 95.25 275 HIS A N 1
ATOM 2140 C CA . HIS A 1 275 ? 10.771 -4.871 9.435 1.00 95.25 275 HIS A CA 1
ATOM 2141 C C . HIS A 1 275 ? 10.370 -4.020 10.627 1.00 95.25 275 HIS A C 1
ATOM 2143 O O . HIS A 1 275 ? 10.311 -2.798 10.511 1.00 95.25 275 HIS A O 1
ATOM 2149 N N . LYS A 1 276 ? 10.114 -4.644 11.781 1.00 95.50 276 LYS A N 1
ATOM 2150 C CA . LYS A 1 276 ? 9.649 -3.922 12.972 1.00 95.50 276 LYS A CA 1
ATOM 2151 C C . LYS A 1 276 ? 10.624 -2.826 13.394 1.00 95.50 276 LYS A C 1
ATOM 2153 O O . LYS A 1 276 ? 10.181 -1.718 13.693 1.00 95.50 276 LYS A O 1
ATOM 2158 N N . THR A 1 277 ? 11.922 -3.121 13.360 1.00 96.56 277 THR A N 1
ATOM 2159 C CA . THR A 1 277 ? 12.985 -2.173 13.707 1.00 96.56 277 THR A CA 1
ATOM 2160 C C . THR A 1 277 ? 13.091 -1.040 12.691 1.00 96.56 277 THR A C 1
ATOM 2162 O O . THR A 1 277 ? 13.097 0.124 13.078 1.00 96.56 277 THR A O 1
ATOM 2165 N N . LEU A 1 278 ? 13.150 -1.351 11.393 1.00 97.06 278 LEU A N 1
ATOM 2166 C CA . LEU A 1 278 ? 13.424 -0.346 10.360 1.00 97.06 278 LEU A CA 1
ATOM 2167 C C . LEU A 1 278 ? 12.213 0.517 10.002 1.00 97.06 278 LEU A C 1
ATOM 2169 O O . LEU A 1 278 ? 12.375 1.626 9.496 1.00 97.06 278 LEU A O 1
ATOM 2173 N N . THR A 1 279 ? 11.002 0.025 10.262 1.00 96.06 279 THR A N 1
ATOM 2174 C CA . THR A 1 279 ? 9.757 0.695 9.863 1.00 96.06 279 THR A CA 1
ATOM 2175 C C . THR A 1 279 ? 8.970 1.288 11.024 1.00 96.06 279 THR A C 1
ATOM 2177 O O . THR A 1 279 ? 7.886 1.828 10.802 1.00 96.06 279 THR A O 1
ATOM 2180 N N . ASN A 1 280 ? 9.502 1.217 12.249 1.00 95.81 280 ASN A N 1
ATOM 2181 C CA . ASN A 1 280 ? 8.815 1.630 13.474 1.00 95.81 280 ASN A CA 1
ATOM 2182 C C . ASN A 1 280 ? 7.461 0.913 13.657 1.00 95.81 280 ASN A C 1
ATOM 2184 O O . ASN A 1 280 ? 6.422 1.544 13.807 1.00 95.81 280 ASN A O 1
ATOM 2188 N N . ASN A 1 281 ? 7.471 -0.424 13.606 1.00 96.31 281 ASN A N 1
ATOM 2189 C CA . ASN A 1 281 ? 6.289 -1.278 13.821 1.00 96.31 281 ASN A CA 1
ATOM 2190 C C . ASN A 1 281 ? 5.056 -0.944 12.955 1.00 96.31 281 ASN A C 1
ATOM 2192 O O . ASN A 1 281 ? 3.931 -1.284 13.337 1.00 96.31 281 ASN A O 1
ATOM 2196 N N . ARG A 1 282 ? 5.244 -0.316 11.789 1.00 96.75 282 ARG A N 1
ATOM 2197 C CA . ARG A 1 282 ? 4.151 -0.068 10.843 1.00 96.75 282 ARG A CA 1
ATOM 2198 C C . ARG A 1 282 ? 3.480 -1.378 10.419 1.00 96.75 282 ARG A C 1
ATOM 2200 O O . ARG A 1 282 ? 4.163 -2.412 10.366 1.00 96.75 282 ARG A O 1
ATOM 2207 N N . PRO A 1 283 ? 2.169 -1.362 10.107 1.00 98.00 283 PRO A N 1
ATOM 2208 C CA . PRO A 1 283 ? 1.477 -2.538 9.601 1.00 98.00 283 PRO A CA 1
ATOM 2209 C C . PRO A 1 283 ? 2.217 -3.141 8.405 1.00 98.00 283 PRO A C 1
ATOM 2211 O O . PRO A 1 283 ? 2.522 -2.440 7.440 1.00 98.00 283 PRO A O 1
ATOM 2214 N N . LEU A 1 284 ? 2.515 -4.437 8.503 1.00 97.25 284 LEU A N 1
ATOM 2215 C CA . LEU A 1 284 ? 3.140 -5.213 7.440 1.00 97.25 284 LEU A CA 1
ATOM 2216 C C . LEU A 1 284 ? 2.054 -5.939 6.648 1.00 97.25 284 LEU A C 1
ATOM 2218 O O . LEU A 1 284 ? 1.289 -6.712 7.230 1.00 97.25 284 LEU A O 1
ATOM 2222 N N . PHE A 1 285 ? 2.033 -5.738 5.337 1.00 96.12 285 PHE A N 1
ATOM 2223 C CA . PHE A 1 285 ? 1.296 -6.578 4.399 1.00 96.12 285 PHE A CA 1
ATOM 2224 C C . PHE A 1 285 ? 2.311 -7.477 3.693 1.00 96.12 285 PHE A C 1
ATOM 2226 O O . PHE A 1 285 ? 3.207 -6.992 3.017 1.00 96.12 285 PHE A O 1
ATOM 2233 N N . VAL A 1 286 ? 2.175 -8.795 3.834 1.00 91.44 286 VAL A N 1
ATOM 2234 C CA . VAL A 1 286 ? 3.020 -9.757 3.108 1.00 91.44 286 VAL A CA 1
ATOM 2235 C C . VAL A 1 286 ? 2.277 -10.340 1.906 1.00 91.44 286 VAL A C 1
ATOM 2237 O O . VAL A 1 286 ? 1.091 -10.662 2.010 1.00 91.44 286 VAL A O 1
ATOM 2240 N N . SER A 1 287 ? 2.982 -10.471 0.780 1.00 73.94 287 SER A N 1
ATOM 2241 C CA . SER A 1 287 ? 2.533 -11.157 -0.438 1.00 73.94 287 SER A CA 1
ATOM 2242 C C . SER A 1 287 ? 3.499 -12.254 -0.864 1.00 73.94 287 SER A C 1
ATOM 2244 O O . SER A 1 287 ? 4.708 -12.154 -0.529 1.00 73.94 287 SER A O 1
#

Secondary structure (DSSP, 8-state):
--HHHHHHTTPPPHHHHHHHHHTT--HHHHHHHHHTTSEEEE--TTS--EEEETTS----EEEE---SS---HHHHHHHHHHHHHTT-SEEEE---SS-HHHHHHHHHHH-SS-EEE-HHHHHHHHHSSGGG--HHHHHHHHHHHHHHT-SEEEE--S--HHHHHHHTTTSSS----HHHHHHHHHHHHHT---HHHHTHHHHHHHHHHTTPEEEE--TT-BSSTT----HHHHHHHHHHHHHHHHHHHTT--EEE--S-BS--GGGHHHHHHHHHHHHTTPPBPP-